Protein AF-A0A5J4IWM1-F1 (afdb_monomer_lite)

Structure (mmCIF, N/CA/C/O backbone):
data_AF-A0A5J4IWM1-F1
#
_entry.id   AF-A0A5J4IWM1-F1
#
loop_
_atom_site.group_PDB
_atom_site.id
_atom_site.type_symbol
_atom_site.label_atom_id
_atom_site.label_alt_id
_atom_site.label_comp_id
_atom_site.label_asym_id
_atom_site.label_entity_id
_atom_site.label_seq_id
_atom_site.pdbx_PDB_ins_code
_atom_site.Cartn_x
_atom_site.Cartn_y
_atom_site.Cartn_z
_atom_site.occupancy
_atom_site.B_iso_or_equiv
_atom_site.auth_seq_id
_atom_site.auth_comp_id
_atom_site.auth_asym_id
_atom_site.auth_atom_id
_atom_site.pdbx_PDB_model_num
ATOM 1 N N . MET A 1 1 ? -10.383 -1.943 -21.115 1.00 68.75 1 MET A N 1
ATOM 2 C CA . MET A 1 1 ? -9.726 -2.868 -20.160 1.00 68.75 1 MET A CA 1
ATOM 3 C C . MET A 1 1 ? -10.519 -4.168 -20.156 1.00 68.75 1 MET A C 1
ATOM 5 O O . MET A 1 1 ? -11.726 -4.080 -20.321 1.00 68.75 1 MET A O 1
ATOM 9 N N . LYS A 1 2 ? -9.880 -5.342 -20.067 1.00 70.12 2 LYS A N 1
ATOM 10 C CA . LYS A 1 2 ? -10.579 -6.640 -19.993 1.00 70.12 2 LYS A CA 1
ATOM 11 C C . LYS A 1 2 ? -10.255 -7.304 -18.656 1.00 70.12 2 LYS A C 1
ATOM 13 O O . LYS A 1 2 ? -9.075 -7.387 -18.318 1.00 70.12 2 LYS A O 1
ATOM 18 N N . ILE A 1 3 ? -11.290 -7.765 -17.962 1.00 77.75 3 ILE A N 1
ATOM 19 C CA . ILE A 1 3 ? -11.233 -8.486 -16.685 1.00 77.75 3 ILE A CA 1
ATOM 20 C C . ILE A 1 3 ? -11.789 -9.886 -16.948 1.00 77.75 3 ILE A C 1
ATOM 22 O O . ILE A 1 3 ? -12.784 -10.006 -17.666 1.00 77.75 3 ILE A O 1
ATOM 26 N N . ALA A 1 4 ? -11.155 -10.928 -16.416 1.00 76.88 4 ALA A N 1
ATOM 27 C CA . ALA A 1 4 ? -11.706 -12.279 -16.461 1.00 76.88 4 ALA A CA 1
ATOM 28 C C . ALA A 1 4 ? -11.509 -13.010 -15.134 1.00 76.88 4 ALA A C 1
ATOM 30 O O . ALA A 1 4 ? -10.451 -12.899 -14.516 1.00 76.88 4 ALA A O 1
ATOM 31 N N . ALA A 1 5 ? -12.509 -13.804 -14.760 1.00 76.31 5 ALA A N 1
ATOM 32 C CA . ALA A 1 5 ? -12.347 -14.873 -13.786 1.00 76.31 5 ALA A CA 1
ATOM 33 C C . ALA A 1 5 ? -11.792 -16.112 -14.504 1.00 76.31 5 ALA A C 1
ATOM 35 O O . ALA A 1 5 ? -12.210 -16.407 -15.627 1.00 76.31 5 ALA A O 1
ATOM 36 N N . LEU A 1 6 ? -10.842 -16.811 -13.888 1.00 73.44 6 LEU A N 1
ATOM 37 C CA . LEU A 1 6 ? -10.257 -18.037 -14.427 1.00 73.44 6 LEU A CA 1
ATOM 38 C C . LEU A 1 6 ? -10.532 -19.200 -13.472 1.00 73.44 6 LEU A C 1
ATOM 40 O O . LEU A 1 6 ? -10.327 -19.071 -12.271 1.00 73.44 6 LEU A O 1
ATOM 44 N N . GLU A 1 7 ? -10.940 -20.348 -14.017 1.00 65.50 7 GLU A N 1
ATOM 45 C CA . GLU A 1 7 ? -11.092 -21.615 -13.281 1.00 65.50 7 GLU A CA 1
ATOM 46 C C . GLU A 1 7 ? -9.721 -22.268 -13.028 1.00 65.50 7 GLU A C 1
ATOM 48 O O . GLU A 1 7 ? -9.442 -23.392 -13.439 1.00 65.50 7 GLU A O 1
ATOM 53 N N . GLN A 1 8 ? -8.812 -21.520 -12.413 1.00 67.25 8 GLN A N 1
ATOM 54 C CA . GLN A 1 8 ? -7.509 -22.003 -11.988 1.00 67.25 8 GLN A CA 1
ATOM 55 C C . GLN A 1 8 ? -7.220 -21.403 -10.623 1.00 67.25 8 GLN A C 1
ATOM 57 O O . GLN A 1 8 ? -7.119 -20.185 -10.519 1.00 67.25 8 GLN A O 1
ATOM 62 N N . ASP A 1 9 ? -7.049 -22.262 -9.623 1.00 65.50 9 ASP A N 1
ATOM 63 C CA . ASP A 1 9 ? -6.687 -21.834 -8.278 1.00 65.50 9 ASP A CA 1
ATOM 64 C C . ASP A 1 9 ? -5.284 -21.220 -8.248 1.00 65.50 9 ASP A C 1
ATOM 66 O O . ASP A 1 9 ? -4.341 -21.770 -8.834 1.00 65.50 9 ASP A O 1
ATOM 70 N N . GLY A 1 10 ? -5.147 -20.064 -7.604 1.00 67.56 10 GLY A N 1
ATOM 71 C CA . GLY A 1 10 ? -3.884 -19.346 -7.480 1.00 67.56 10 GLY A CA 1
ATOM 72 C C . GLY A 1 10 ? -4.048 -17.832 -7.320 1.00 67.56 10 GLY A C 1
ATOM 73 O O . GLY A 1 10 ? -5.168 -17.327 -7.327 1.00 67.56 10 GLY A O 1
ATOM 74 N N . PRO A 1 11 ? -2.929 -17.090 -7.227 1.00 69.94 11 PRO A N 1
ATOM 75 C CA . PRO A 1 11 ? -2.964 -15.649 -7.013 1.00 69.94 11 PRO A CA 1
ATOM 76 C C . PRO A 1 11 ? -3.573 -14.920 -8.215 1.00 69.94 11 PRO A C 1
ATOM 78 O O . PRO A 1 11 ? -3.238 -15.200 -9.385 1.00 69.94 11 PRO A O 1
ATOM 81 N N . SER A 1 12 ? -4.462 -13.974 -7.912 1.00 75.56 12 SER A N 1
ATOM 82 C CA . SER A 1 12 ? -4.956 -12.995 -8.880 1.00 75.56 12 SER A CA 1
ATOM 83 C C . SER A 1 12 ? -3.802 -12.122 -9.391 1.00 75.56 12 SER A C 1
ATOM 85 O O . SER A 1 12 ? -2.692 -12.154 -8.858 1.00 75.56 12 SER A O 1
ATOM 87 N N . SER A 1 13 ? -3.982 -11.491 -10.553 1.00 73.38 13 SER A N 1
ATOM 88 C CA . SER A 1 13 ? -2.898 -10.683 -11.128 1.00 73.38 13 SER A CA 1
ATOM 89 C C . SER A 1 13 ? -3.359 -9.627 -12.124 1.00 73.38 13 SER A C 1
ATOM 91 O O . SER A 1 13 ? -4.213 -9.887 -12.986 1.00 73.38 13 SER A O 1
ATOM 93 N N . HIS A 1 14 ? -2.655 -8.497 -12.103 1.00 72.50 14 HIS A N 1
ATOM 94 C CA . HIS A 1 14 ? -2.663 -7.467 -13.128 1.00 72.50 14 HIS A CA 1
ATOM 95 C C . HIS A 1 14 ? -1.337 -7.495 -13.900 1.00 72.50 14 HIS A C 1
ATOM 97 O O . HIS A 1 14 ? -0.281 -7.127 -13.393 1.00 72.50 14 HIS A O 1
ATOM 103 N N . ILE A 1 15 ? -1.381 -7.936 -15.161 1.00 63.19 15 ILE A N 1
ATOM 104 C CA . ILE A 1 15 ? -0.184 -8.094 -16.006 1.00 63.19 15 ILE A CA 1
ATOM 105 C C . ILE A 1 15 ? -0.346 -7.220 -17.253 1.00 63.19 15 ILE A C 1
ATOM 107 O O . ILE A 1 15 ? -0.981 -7.647 -18.223 1.00 63.19 15 ILE A O 1
ATOM 111 N N . PRO A 1 16 ? 0.213 -5.997 -17.276 1.00 52.84 16 PRO A N 1
ATOM 112 C CA . PRO A 1 16 ? 0.010 -5.108 -18.410 1.00 52.84 16 PRO A CA 1
ATOM 113 C C . PRO A 1 16 ? 0.839 -5.460 -19.645 1.00 52.84 16 PRO A C 1
ATOM 115 O O . PRO A 1 16 ? 0.375 -5.173 -20.748 1.00 52.84 16 PRO A O 1
ATOM 118 N N . GLU A 1 17 ? 2.040 -6.036 -19.489 1.00 47.88 17 GLU A N 1
ATOM 119 C CA . GLU A 1 17 ? 3.039 -6.022 -20.576 1.00 47.88 17 GLU A CA 1
ATOM 120 C C . GLU A 1 17 ? 3.797 -7.319 -20.848 1.00 47.88 17 GLU A C 1
ATOM 122 O O . GLU A 1 17 ? 4.131 -7.562 -22.007 1.00 47.88 17 GLU A O 1
ATOM 127 N N . PHE A 1 18 ? 3.980 -8.216 -19.873 1.00 44.31 18 PHE A N 1
ATOM 128 C CA . PHE A 1 18 ? 4.715 -9.470 -20.118 1.00 44.31 18 PHE A CA 1
ATOM 129 C C . PHE A 1 18 ? 4.030 -10.405 -21.141 1.00 44.31 18 PHE A C 1
ATOM 131 O O . PHE A 1 18 ? 4.600 -11.389 -21.598 1.00 44.31 18 PHE A O 1
ATOM 138 N N . ASN A 1 19 ? 2.808 -10.060 -21.557 1.00 44.28 19 ASN A N 1
ATOM 139 C CA . ASN A 1 19 ? 2.008 -10.789 -22.532 1.00 44.28 19 ASN A CA 1
ATOM 140 C C . ASN A 1 19 ? 1.951 -10.170 -23.937 1.00 44.28 19 ASN A C 1
ATOM 142 O O . ASN A 1 19 ? 1.358 -10.787 -24.822 1.00 44.28 19 ASN A O 1
ATOM 146 N N . PHE A 1 20 ? 2.508 -8.976 -24.182 1.00 41.31 20 PHE A N 1
ATOM 147 C CA . PHE A 1 20 ? 2.235 -8.261 -25.440 1.00 41.31 20 PHE A CA 1
ATOM 148 C C . PHE A 1 20 ? 2.788 -8.977 -26.687 1.00 41.31 20 PHE A C 1
ATOM 150 O O . PHE A 1 20 ? 2.152 -8.945 -27.737 1.00 41.31 20 PHE A O 1
ATOM 157 N N . LEU A 1 21 ? 3.924 -9.672 -26.570 1.00 36.75 21 LEU A N 1
ATOM 158 C CA . LEU A 1 21 ? 4.564 -10.367 -27.696 1.00 36.75 21 LEU A CA 1
ATOM 159 C C . LEU A 1 21 ? 4.107 -11.824 -27.890 1.00 36.75 21 LEU A C 1
ATOM 161 O O . LEU A 1 21 ? 4.192 -12.328 -29.006 1.00 36.75 21 LEU A O 1
ATOM 165 N N . LEU A 1 22 ? 3.608 -12.499 -26.846 1.00 39.38 22 LEU A N 1
ATOM 166 C CA . LEU A 1 22 ? 3.256 -13.928 -26.901 1.00 39.38 22 LEU A CA 1
ATOM 167 C C . LEU A 1 22 ? 1.745 -14.207 -26.794 1.00 39.38 22 LEU A C 1
ATOM 169 O O . LEU A 1 22 ? 1.284 -15.202 -27.349 1.00 39.38 22 LEU A O 1
ATOM 173 N N . PHE A 1 23 ? 0.949 -13.347 -26.139 1.00 46.47 23 PHE A N 1
ATOM 174 C CA . PHE A 1 23 ? -0.481 -13.601 -25.905 1.00 46.47 23 PHE A CA 1
ATOM 175 C C . PHE A 1 23 ? -1.343 -12.311 -25.890 1.00 46.47 23 PHE A C 1
ATOM 177 O O . PHE A 1 23 ? -1.870 -11.913 -24.844 1.00 46.47 23 PHE A O 1
ATOM 184 N N . PRO A 1 24 ? -1.584 -11.675 -27.055 1.00 45.34 24 PRO A N 1
ATOM 185 C CA . PRO A 1 24 ? -2.256 -10.369 -27.170 1.00 45.34 24 PRO A CA 1
ATOM 186 C C . PRO A 1 24 ? -3.754 -10.360 -26.798 1.00 45.34 24 PRO A C 1
ATOM 188 O O . PRO A 1 24 ? -4.377 -9.300 -26.752 1.00 45.34 24 PRO A O 1
ATOM 191 N N . PHE A 1 25 ? -4.354 -11.524 -26.526 1.00 53.66 25 PHE A N 1
ATOM 192 C CA . PHE A 1 25 ? -5.783 -11.662 -26.220 1.00 53.66 25 PHE A CA 1
ATOM 193 C C . PHE A 1 25 ? -6.092 -11.895 -24.739 1.00 53.66 25 PHE A C 1
ATOM 195 O O . PHE A 1 25 ? -7.265 -12.042 -24.388 1.00 53.66 25 PHE A O 1
ATOM 202 N N . GLN A 1 26 ? -5.082 -11.928 -23.866 1.00 55.81 26 GLN A N 1
ATOM 203 C CA . GLN A 1 26 ? -5.329 -12.190 -22.452 1.00 55.81 26 GLN A CA 1
ATOM 204 C C . GLN A 1 26 ? -5.942 -10.984 -21.725 1.00 55.81 26 GLN A C 1
ATOM 206 O O . GLN A 1 26 ? -5.644 -9.829 -22.047 1.00 55.81 26 GLN A O 1
ATOM 211 N N . PRO A 1 27 ? -6.822 -11.241 -20.743 1.00 59.12 27 PRO A N 1
ATOM 212 C CA . PRO A 1 27 ? -7.356 -10.203 -19.872 1.00 59.12 27 PRO A CA 1
ATOM 213 C C . PRO A 1 27 ? -6.220 -9.553 -19.068 1.00 59.12 27 PRO A C 1
ATOM 215 O O . PRO A 1 27 ? -5.253 -10.221 -18.695 1.00 59.12 27 PRO A O 1
ATOM 218 N N . LYS A 1 28 ? -6.345 -8.241 -18.831 1.00 72.62 28 LYS A N 1
ATOM 219 C CA . LYS A 1 28 ? -5.349 -7.444 -18.096 1.00 72.62 28 LYS A CA 1
ATOM 220 C C . LYS A 1 28 ? -5.408 -7.710 -16.596 1.00 72.62 28 LYS A C 1
ATOM 222 O O . LYS A 1 28 ? -4.367 -7.685 -15.961 1.00 72.62 28 LYS A O 1
ATOM 227 N N . ILE A 1 29 ? -6.611 -7.978 -16.085 1.00 78.44 29 ILE A N 1
ATOM 228 C CA . ILE A 1 29 ? -6.870 -8.436 -14.719 1.00 78.44 29 ILE A CA 1
ATOM 229 C C . ILE A 1 29 ? -7.390 -9.868 -14.797 1.00 78.44 29 ILE A C 1
ATOM 231 O O . ILE A 1 29 ? -8.340 -10.148 -15.539 1.00 78.44 29 ILE A O 1
ATOM 235 N N . LYS A 1 30 ? -6.767 -10.760 -14.034 1.00 80.62 30 LYS A N 1
ATOM 236 C CA . LYS A 1 30 ? -7.153 -12.163 -13.887 1.00 80.62 30 LYS A CA 1
ATOM 237 C C . LYS A 1 30 ? -7.489 -12.421 -12.428 1.00 80.62 30 LYS A C 1
ATOM 239 O O . LYS A 1 30 ? -6.588 -12.363 -11.600 1.00 80.62 30 LYS A O 1
ATOM 244 N N . ILE A 1 31 ? -8.743 -12.749 -12.148 1.00 79.69 31 ILE A N 1
ATOM 245 C CA . ILE A 1 31 ? -9.186 -13.172 -10.818 1.00 79.69 31 ILE A CA 1
ATOM 246 C C . ILE A 1 31 ? -9.154 -14.701 -10.771 1.00 79.69 31 ILE A C 1
ATOM 248 O O . ILE A 1 31 ? -9.770 -15.347 -11.624 1.00 79.69 31 ILE A O 1
ATOM 252 N N . LYS A 1 32 ? -8.397 -15.267 -9.829 1.00 73.88 32 LYS A N 1
ATOM 253 C CA . LYS A 1 32 ? -8.124 -16.717 -9.725 1.00 73.88 32 LYS A CA 1
ATOM 254 C C . LYS A 1 32 ? -8.519 -17.340 -8.378 1.00 73.88 32 LYS A C 1
ATOM 256 O O . LYS A 1 32 ? -8.550 -18.559 -8.245 1.00 73.88 32 LYS A O 1
ATOM 261 N N . GLU A 1 33 ? -8.904 -16.507 -7.416 1.00 69.62 33 GLU A N 1
ATOM 262 C CA . GLU A 1 33 ? -9.275 -16.885 -6.045 1.00 69.62 33 GLU A CA 1
ATOM 263 C C . GLU A 1 33 ? -10.701 -17.456 -5.967 1.00 69.62 33 GLU A C 1
ATOM 265 O O . GLU A 1 33 ? -11.645 -16.850 -5.457 1.00 69.62 33 GLU A O 1
ATOM 270 N N . TRP A 1 34 ? -10.898 -18.634 -6.561 1.00 62.69 34 TRP A N 1
ATOM 271 C CA . TRP A 1 34 ? -12.205 -19.295 -6.633 1.00 62.69 34 TRP A CA 1
ATOM 272 C C . TRP A 1 34 ? -12.598 -20.030 -5.340 1.00 62.69 34 TRP A C 1
ATOM 274 O O . TRP A 1 34 ? -13.777 -20.363 -5.189 1.00 62.69 34 TRP A O 1
ATOM 284 N N . SER A 1 35 ? -11.654 -20.292 -4.431 1.00 62.97 35 SER A N 1
ATOM 285 C CA . SER A 1 35 ? -11.879 -20.916 -3.118 1.00 62.97 35 SER A CA 1
ATOM 286 C C . SER A 1 35 ? -12.239 -19.916 -2.023 1.00 62.97 35 SER A C 1
ATOM 288 O O . SER A 1 35 ? -12.847 -20.301 -1.025 1.00 62.97 35 SER A O 1
ATOM 290 N N . ASP A 1 36 ? -11.899 -18.645 -2.219 1.00 72.69 36 ASP A N 1
ATOM 291 C CA . ASP A 1 36 ? -11.927 -17.648 -1.150 1.00 72.69 36 ASP A CA 1
ATOM 292 C C . ASP A 1 36 ? -13.351 -17.167 -0.890 1.00 72.69 36 ASP A C 1
ATOM 294 O O . ASP A 1 36 ? -14.247 -17.326 -1.732 1.00 72.69 36 ASP A O 1
ATOM 298 N N . ASN A 1 37 ? -13.603 -16.594 0.285 1.00 83.31 37 ASN A N 1
ATOM 299 C CA . ASN A 1 37 ? -14.933 -16.077 0.589 1.00 83.31 37 ASN A CA 1
ATOM 300 C C . ASN A 1 37 ? -15.255 -14.836 -0.276 1.00 83.31 37 ASN A C 1
ATOM 302 O O . ASN A 1 37 ? -14.385 -14.209 -0.881 1.00 83.31 37 ASN A O 1
ATOM 306 N N . THR A 1 38 ? -16.539 -14.487 -0.379 1.00 84.62 38 THR A N 1
ATOM 307 C CA . THR A 1 38 ? -16.996 -13.399 -1.262 1.00 84.62 38 THR A CA 1
ATOM 308 C C . THR A 1 38 ? -16.383 -12.040 -0.912 1.00 84.62 38 THR A C 1
ATOM 310 O O . THR A 1 38 ? -16.191 -11.216 -1.806 1.00 84.62 38 THR A O 1
ATOM 313 N N . GLU A 1 39 ? -16.094 -11.791 0.365 1.00 86.12 39 GLU A N 1
ATOM 314 C CA . GLU A 1 39 ? -15.526 -10.523 0.825 1.00 86.12 39 GLU A CA 1
ATOM 315 C C . GLU A 1 39 ? -14.072 -10.385 0.385 1.00 86.12 39 GLU A C 1
ATOM 317 O O . GLU A 1 39 ? -13.695 -9.356 -0.171 1.00 86.12 39 GLU A O 1
ATOM 322 N N . GLU A 1 40 ? -13.295 -11.456 0.528 1.00 85.62 40 GLU A N 1
ATOM 323 C CA . GLU A 1 40 ? -11.913 -11.524 0.063 1.00 85.62 40 GLU A CA 1
ATOM 324 C C . GLU A 1 40 ? -11.835 -11.384 -1.456 1.00 85.62 40 GLU A C 1
ATOM 326 O O . GLU A 1 40 ? -11.052 -10.584 -1.949 1.00 85.62 40 GLU A O 1
ATOM 331 N N . ARG A 1 41 ? -12.727 -12.032 -2.220 1.00 86.69 41 ARG A N 1
ATOM 332 C CA . ARG A 1 41 ? -12.785 -11.832 -3.682 1.00 86.69 41 ARG A CA 1
ATOM 333 C C . ARG A 1 41 ? -13.110 -10.395 -4.069 1.00 86.69 41 ARG A C 1
ATOM 335 O O . ARG A 1 41 ? -12.634 -9.910 -5.098 1.00 86.69 41 ARG A O 1
ATOM 342 N N . TYR A 1 42 ? -13.968 -9.731 -3.296 1.00 90.19 42 TYR A N 1
ATOM 343 C CA . TYR A 1 42 ? -14.289 -8.324 -3.508 1.00 90.19 42 TYR A CA 1
ATOM 344 C C . TYR A 1 42 ? -13.055 -7.448 -3.259 1.00 90.19 42 TYR A C 1
ATOM 346 O O . TYR A 1 42 ? -12.730 -6.634 -4.124 1.00 90.19 42 TYR A O 1
ATOM 354 N N . GLY A 1 43 ? -12.339 -7.670 -2.154 1.00 91.50 43 GLY A N 1
ATOM 355 C CA . GLY A 1 43 ? -11.082 -6.985 -1.848 1.00 91.50 43 GLY A CA 1
ATOM 356 C C . GLY A 1 43 ? -9.999 -7.240 -2.895 1.00 91.50 43 GLY A C 1
ATOM 357 O O . GLY A 1 43 ? -9.513 -6.291 -3.503 1.00 91.50 43 GLY A O 1
ATOM 358 N N . THR A 1 44 ? -9.735 -8.496 -3.250 1.00 89.38 44 THR A N 1
ATOM 359 C CA . THR A 1 44 ? -8.782 -8.855 -4.310 1.00 89.38 44 THR A CA 1
ATOM 360 C C . THR A 1 44 ? -9.151 -8.209 -5.646 1.00 89.38 44 THR A C 1
ATOM 362 O O . THR A 1 44 ? -8.295 -7.710 -6.373 1.00 89.38 44 THR A O 1
ATOM 365 N N . THR A 1 45 ? -10.441 -8.139 -5.992 1.00 89.25 45 THR A N 1
ATOM 366 C CA . THR A 1 45 ? -10.866 -7.425 -7.209 1.00 89.25 45 THR A CA 1
ATOM 367 C C . THR A 1 45 ? -10.515 -5.937 -7.138 1.00 89.25 45 THR A C 1
ATOM 369 O O . THR A 1 45 ? -10.110 -5.359 -8.148 1.00 89.25 45 THR A O 1
ATOM 372 N N . ILE A 1 46 ? -10.652 -5.310 -5.968 1.00 94.00 46 ILE A N 1
ATOM 373 C CA . ILE A 1 46 ? -10.245 -3.919 -5.747 1.00 94.00 46 ILE A CA 1
ATOM 374 C C . ILE A 1 46 ? -8.729 -3.764 -5.856 1.00 94.00 46 ILE A C 1
ATOM 376 O O . ILE A 1 46 ? -8.298 -2.837 -6.536 1.00 94.00 46 ILE A O 1
ATOM 380 N N . HIS A 1 47 ? -7.937 -4.662 -5.266 1.00 93.88 47 HIS A N 1
ATOM 381 C CA . HIS A 1 47 ? -6.469 -4.660 -5.360 1.00 93.88 47 HIS A CA 1
ATOM 382 C C . HIS A 1 47 ? -6.003 -4.605 -6.815 1.00 93.88 47 HIS A C 1
ATOM 384 O O . HIS A 1 47 ? -5.253 -3.720 -7.235 1.00 93.88 47 HIS A O 1
ATOM 390 N N . GLU A 1 48 ? -6.556 -5.486 -7.648 1.00 89.12 48 GLU A N 1
ATOM 391 C CA . GLU A 1 48 ? -6.219 -5.532 -9.070 1.00 89.12 48 GLU A CA 1
ATOM 392 C C . GLU A 1 48 ? -6.709 -4.297 -9.843 1.00 89.12 48 GLU A C 1
ATOM 394 O O . GLU A 1 48 ? -6.067 -3.834 -10.796 1.00 89.12 48 GLU A O 1
ATOM 399 N N . LEU A 1 49 ? -7.850 -3.727 -9.445 1.00 91.56 49 LEU A N 1
ATOM 400 C CA . LEU A 1 49 ? -8.325 -2.457 -9.991 1.00 91.56 49 LEU A CA 1
ATOM 401 C C . LEU A 1 49 ? -7.428 -1.290 -9.564 1.00 91.56 49 LEU A C 1
ATOM 403 O O . LEU A 1 49 ? -7.190 -0.408 -10.389 1.00 91.56 49 LEU A O 1
ATOM 407 N N . ALA A 1 50 ? -6.881 -1.299 -8.348 1.00 94.19 50 ALA A N 1
ATOM 408 C CA . ALA A 1 50 ? -5.954 -0.291 -7.841 1.00 94.19 50 ALA A CA 1
ATOM 409 C C . ALA A 1 50 ? -4.641 -0.299 -8.632 1.00 94.19 50 ALA A C 1
ATOM 411 O O . ALA A 1 50 ? -4.166 0.750 -9.072 1.00 94.19 50 ALA A O 1
ATOM 412 N N . HIS A 1 51 ? -4.107 -1.483 -8.934 1.00 92.56 51 HIS A N 1
ATOM 413 C CA . HIS A 1 51 ? -3.008 -1.644 -9.884 1.00 92.56 51 HIS A CA 1
ATOM 414 C C . HIS A 1 51 ? -3.334 -1.057 -11.262 1.00 92.56 51 HIS A C 1
ATOM 416 O O . HIS A 1 51 ? -2.527 -0.330 -11.852 1.00 92.56 51 HIS A O 1
ATOM 422 N N . SER A 1 52 ? -4.526 -1.333 -11.790 1.00 89.31 52 SER A N 1
ATOM 423 C CA . SER A 1 52 ? -4.921 -0.784 -13.085 1.00 89.31 52 SER A CA 1
ATOM 424 C C . SER A 1 52 ? -5.163 0.731 -13.056 1.00 89.31 52 SER A C 1
ATOM 426 O O . SER A 1 52 ? -4.952 1.392 -14.082 1.00 89.31 52 SER A O 1
ATOM 428 N N . ALA A 1 53 ? -5.620 1.284 -11.934 1.00 91.75 53 ALA A N 1
ATOM 429 C CA . ALA A 1 53 ? -5.778 2.719 -11.727 1.00 91.75 53 ALA A CA 1
ATOM 430 C C . ALA A 1 53 ? -4.407 3.404 -11.669 1.00 91.75 53 ALA A C 1
ATOM 432 O O . ALA A 1 53 ? -4.170 4.329 -12.441 1.00 91.75 53 ALA A O 1
ATOM 433 N N . HIS A 1 54 ? -3.458 2.858 -10.901 1.00 92.75 54 HIS A N 1
ATOM 434 C CA . HIS A 1 54 ? -2.068 3.326 -10.850 1.00 92.75 54 HIS A CA 1
ATOM 435 C C . HIS A 1 54 ? -1.433 3.344 -12.251 1.00 92.75 54 HIS A C 1
ATOM 437 O O . HIS A 1 54 ? -0.869 4.351 -12.676 1.00 92.75 54 HIS A O 1
ATOM 443 N N . ARG A 1 55 ? -1.623 2.288 -13.054 1.00 90.50 55 ARG A N 1
ATOM 444 C CA . ARG A 1 55 ? -1.180 2.291 -14.459 1.00 90.50 55 ARG A CA 1
ATOM 445 C C . ARG A 1 55 ? -1.795 3.427 -15.282 1.00 90.50 55 ARG A C 1
ATOM 447 O O . ARG A 1 55 ? -1.193 3.868 -16.256 1.00 90.50 55 ARG A O 1
ATOM 454 N N . SER A 1 56 ? -3.019 3.836 -14.972 1.00 90.94 56 SER A N 1
ATOM 455 C CA . SER A 1 56 ? -3.714 4.889 -15.715 1.00 90.94 56 SER A CA 1
ATOM 456 C C . SER A 1 56 ? -3.188 6.289 -15.382 1.00 90.94 56 SER A C 1
ATOM 458 O O . SER A 1 56 ? -3.338 7.167 -16.228 1.00 90.94 56 SER A O 1
ATOM 460 N N . LEU A 1 57 ? -2.537 6.472 -14.223 1.00 90.69 57 LEU A N 1
ATOM 461 C CA . LEU A 1 57 ? -1.831 7.706 -13.856 1.00 90.69 57 LEU A CA 1
ATOM 462 C C . LEU A 1 57 ? -0.569 7.890 -14.712 1.00 90.69 57 LEU A C 1
ATOM 464 O O . LEU A 1 57 ? -0.445 8.878 -15.430 1.00 90.69 57 LEU A O 1
ATOM 468 N N . ASP A 1 58 ? 0.325 6.895 -14.718 1.00 90.62 58 ASP A N 1
ATOM 469 C CA . ASP A 1 58 ? 1.520 6.885 -15.573 1.00 90.62 58 ASP A CA 1
ATOM 470 C C . ASP A 1 58 ? 1.822 5.465 -16.095 1.00 90.62 58 ASP A C 1
ATOM 472 O O . ASP A 1 58 ? 2.444 4.649 -15.403 1.00 90.62 58 ASP A O 1
ATOM 476 N N . PRO A 1 59 ? 1.422 5.143 -17.342 1.00 89.06 59 PRO A N 1
ATOM 477 C CA . PRO A 1 59 ? 1.627 3.815 -17.914 1.00 89.06 59 PRO A CA 1
ATOM 478 C C . PRO A 1 59 ? 3.098 3.416 -18.053 1.00 89.06 59 PRO A C 1
ATOM 480 O O . PRO A 1 59 ? 3.423 2.239 -17.892 1.00 89.06 59 PRO A O 1
ATOM 483 N N . THR A 1 60 ? 3.976 4.374 -18.363 1.00 88.81 60 THR A N 1
ATOM 484 C CA . THR A 1 60 ? 5.406 4.122 -18.601 1.00 88.81 60 THR A CA 1
ATOM 485 C C . THR A 1 60 ? 6.104 3.813 -17.287 1.00 88.81 60 THR A C 1
ATOM 487 O O . THR A 1 60 ? 6.884 2.864 -17.185 1.00 88.81 60 THR A O 1
ATOM 490 N N . ARG A 1 61 ? 5.792 4.591 -16.250 1.00 90.69 61 ARG A N 1
ATOM 491 C CA . ARG A 1 61 ? 6.336 4.376 -14.913 1.00 90.69 61 ARG A CA 1
ATOM 492 C C . ARG A 1 61 ? 5.850 3.067 -14.314 1.00 90.69 61 ARG A C 1
ATOM 494 O O . ARG A 1 61 ? 6.655 2.283 -13.816 1.00 90.69 61 ARG A O 1
ATOM 501 N N . TYR A 1 62 ? 4.553 2.801 -14.430 1.00 91.00 62 TYR A N 1
ATOM 502 C CA . TYR A 1 62 ? 3.959 1.560 -13.953 1.00 91.00 62 TYR A CA 1
ATOM 503 C C . TYR A 1 62 ? 4.581 0.331 -14.632 1.00 91.00 62 TYR A C 1
ATOM 505 O O . TYR A 1 62 ? 4.927 -0.640 -13.965 1.00 91.00 62 TYR A O 1
ATOM 513 N N . SER A 1 63 ? 4.784 0.385 -15.952 1.00 87.50 63 SER A N 1
ATOM 514 C CA . SER A 1 63 ? 5.516 -0.639 -16.708 1.00 87.50 63 SER A CA 1
ATOM 515 C C . SER A 1 63 ? 6.910 -0.906 -16.130 1.00 87.50 63 SER A C 1
ATOM 517 O O . SER A 1 63 ? 7.265 -2.055 -15.856 1.00 87.50 63 SER A O 1
ATOM 519 N N . SER A 1 64 ? 7.679 0.158 -15.877 1.00 89.19 64 SER A N 1
ATOM 520 C CA . SER A 1 64 ? 9.011 0.065 -15.273 1.00 89.19 64 SER A CA 1
ATOM 521 C C . SER A 1 64 ? 8.971 -0.573 -13.882 1.00 89.19 64 SER A C 1
ATOM 523 O O . SER A 1 64 ? 9.803 -1.429 -13.577 1.00 89.19 64 SER A O 1
ATOM 525 N N . LEU A 1 65 ? 7.995 -0.201 -13.047 1.00 90.62 65 LEU A N 1
ATOM 526 C CA . LEU A 1 65 ? 7.785 -0.796 -11.725 1.00 90.62 65 LEU A CA 1
ATOM 527 C C . LEU A 1 65 ? 7.490 -2.294 -11.816 1.00 90.62 65 LEU A C 1
ATOM 529 O O . LEU A 1 65 ? 8.161 -3.077 -11.152 1.00 90.62 65 LEU A O 1
ATOM 533 N N . VAL A 1 66 ? 6.550 -2.709 -12.671 1.00 87.00 66 VAL A N 1
ATOM 534 C CA . VAL A 1 66 ? 6.225 -4.134 -12.866 1.00 87.00 66 VAL A CA 1
ATOM 535 C C . VAL A 1 66 ? 7.436 -4.897 -13.390 1.00 87.00 66 VAL A C 1
ATOM 537 O O . VAL A 1 66 ? 7.734 -5.992 -12.915 1.00 87.00 66 VAL A O 1
ATOM 540 N N . SER A 1 67 ? 8.162 -4.315 -14.345 1.00 84.50 67 SER A N 1
ATOM 541 C CA . SER A 1 67 ? 9.356 -4.938 -14.902 1.00 84.50 67 SER A CA 1
ATOM 542 C C . SER A 1 67 ? 10.410 -5.180 -13.818 1.00 84.50 67 SER A C 1
ATOM 544 O O . SER A 1 67 ? 10.906 -6.295 -13.661 1.00 84.50 67 SER A O 1
ATOM 546 N N . ARG A 1 68 ? 10.704 -4.167 -12.998 1.00 86.50 68 ARG A N 1
ATOM 547 C CA . ARG A 1 68 ? 11.682 -4.281 -11.909 1.00 86.50 68 ARG A CA 1
ATOM 548 C C . ARG A 1 68 ? 11.198 -5.165 -10.764 1.00 86.50 68 ARG A C 1
ATOM 550 O O . ARG A 1 68 ? 12.004 -5.917 -10.244 1.00 86.50 68 ARG A O 1
ATOM 557 N N . GLY A 1 69 ? 9.926 -5.115 -10.385 1.00 85.06 69 GLY A N 1
ATOM 558 C CA . GLY A 1 69 ? 9.407 -5.894 -9.258 1.00 85.06 69 GLY A CA 1
ATOM 559 C C . GLY A 1 69 ? 9.203 -7.380 -9.563 1.00 85.06 69 GLY A C 1
ATOM 560 O O . GLY A 1 69 ? 9.382 -8.207 -8.675 1.00 85.06 69 GLY A O 1
ATOM 561 N N . TYR A 1 70 ? 8.846 -7.728 -10.805 1.00 81.00 70 TYR A N 1
ATOM 562 C CA . TYR A 1 70 ? 8.349 -9.072 -11.138 1.00 81.00 70 TYR A CA 1
ATOM 563 C C . TYR A 1 70 ? 9.027 -9.750 -12.328 1.00 81.00 70 TYR A C 1
ATOM 565 O O . TYR A 1 70 ? 9.034 -10.975 -12.409 1.00 81.00 70 TYR A O 1
ATOM 573 N N . VAL A 1 71 ? 9.574 -8.989 -13.277 1.00 80.31 71 VAL A N 1
ATOM 574 C CA . VAL A 1 71 ? 10.097 -9.549 -14.533 1.00 80.31 71 VAL A CA 1
ATOM 575 C C . VAL A 1 71 ? 11.602 -9.746 -14.474 1.00 80.31 71 VAL A C 1
ATOM 577 O O . VAL A 1 71 ? 12.089 -10.851 -14.699 1.00 80.31 71 VAL A O 1
ATOM 580 N N . LEU A 1 72 ? 12.338 -8.672 -14.187 1.00 79.50 72 LEU A N 1
ATOM 581 C CA . LEU A 1 72 ? 13.795 -8.674 -14.157 1.00 79.50 72 LEU A CA 1
ATOM 582 C C . LEU A 1 72 ? 14.361 -9.697 -13.162 1.00 79.50 72 LEU A C 1
ATOM 584 O O . LEU A 1 72 ? 15.232 -10.451 -13.593 1.00 79.50 72 LEU A O 1
ATOM 588 N N . PRO A 1 73 ? 13.831 -9.841 -11.927 1.00 77.19 73 PRO A N 1
ATOM 589 C CA . PRO A 1 73 ? 14.278 -10.894 -11.013 1.00 77.19 73 PRO A CA 1
ATOM 590 C C . PRO A 1 73 ? 14.185 -12.300 -11.625 1.00 77.19 73 PRO A C 1
ATOM 592 O O . PRO A 1 73 ? 15.035 -13.152 -11.409 1.00 77.19 73 PRO A O 1
ATOM 595 N N . CYS A 1 74 ? 13.165 -12.561 -12.444 1.00 72.94 74 CYS A N 1
ATOM 596 C CA . CYS A 1 74 ? 12.946 -13.880 -13.036 1.00 72.94 74 CYS A CA 1
ATOM 597 C C . CYS A 1 74 ? 13.865 -14.210 -14.219 1.00 72.94 74 CYS A C 1
ATOM 599 O O . CYS A 1 74 ? 13.950 -15.375 -14.608 1.00 72.94 74 CYS A O 1
ATOM 601 N N . VAL A 1 75 ? 14.512 -13.212 -14.822 1.00 71.50 75 VAL A N 1
ATOM 602 C CA . VAL A 1 75 ? 15.402 -13.395 -15.982 1.00 71.50 75 VAL A CA 1
ATOM 603 C C . VAL A 1 75 ? 16.877 -13.180 -15.638 1.00 71.50 75 VAL A C 1
ATOM 605 O O . VAL A 1 75 ? 17.739 -13.390 -16.492 1.00 71.50 75 VAL A O 1
ATOM 608 N N . THR A 1 76 ? 17.186 -12.789 -14.400 1.00 63.81 76 THR A N 1
ATOM 609 C CA . THR A 1 76 ? 18.548 -12.772 -13.856 1.00 63.81 76 THR A CA 1
ATOM 610 C C . THR A 1 76 ? 18.941 -14.153 -13.319 1.00 63.81 76 THR A C 1
ATOM 612 O O . THR A 1 76 ? 18.103 -14.990 -12.988 1.00 63.81 76 THR A O 1
ATOM 615 N N . PHE A 1 77 ? 20.250 -14.414 -13.213 1.00 57.75 77 PHE A N 1
ATOM 616 C CA . PHE A 1 77 ? 20.797 -15.697 -12.736 1.00 57.75 77 PHE A CA 1
ATOM 617 C C . PHE A 1 77 ? 20.468 -16.026 -11.265 1.00 57.75 77 PHE A C 1
ATOM 619 O O . PHE A 1 77 ? 20.774 -17.124 -10.805 1.00 57.75 77 PHE A O 1
ATOM 626 N N . SER A 1 78 ? 19.868 -15.086 -10.534 1.00 61.88 78 SER A N 1
ATOM 627 C CA . SER A 1 78 ? 19.524 -15.173 -9.114 1.00 61.88 78 SER A CA 1
ATOM 628 C C . SER A 1 78 ? 18.075 -15.605 -8.835 1.00 61.88 78 SER A C 1
ATOM 630 O O . SER A 1 78 ? 17.748 -15.914 -7.691 1.00 61.88 78 SER A O 1
ATOM 632 N N . GLY A 1 79 ? 17.233 -15.733 -9.870 1.00 65.81 79 GLY A N 1
ATOM 633 C CA . GLY A 1 79 ? 15.860 -16.235 -9.760 1.00 65.81 79 GLY A CA 1
ATOM 634 C C . GLY A 1 79 ? 14.830 -15.194 -9.293 1.00 65.81 79 GLY A C 1
ATOM 635 O O . GLY A 1 79 ? 15.166 -14.149 -8.749 1.00 65.81 79 GLY A O 1
ATOM 636 N N . CYS A 1 80 ? 13.541 -15.505 -9.493 1.00 68.75 80 CYS A N 1
ATOM 637 C CA . CYS A 1 80 ? 12.406 -14.580 -9.320 1.00 68.75 80 CYS A CA 1
ATOM 638 C C . CYS A 1 80 ? 12.270 -13.908 -7.944 1.00 68.75 80 CYS A C 1
ATOM 640 O O . CYS A 1 80 ? 11.575 -12.904 -7.830 1.00 68.75 80 CYS A O 1
ATOM 642 N N . ASN A 1 81 ? 12.892 -14.474 -6.913 1.00 66.31 81 ASN A N 1
ATOM 643 C CA . ASN A 1 81 ? 12.818 -13.993 -5.538 1.00 66.31 81 ASN A CA 1
ATOM 644 C C . ASN A 1 81 ? 14.213 -13.598 -5.048 1.00 66.31 81 ASN A C 1
ATOM 646 O O . ASN A 1 81 ? 14.602 -14.026 -3.969 1.00 66.31 81 ASN A O 1
ATOM 650 N N . ASP A 1 82 ? 14.995 -12.881 -5.859 1.00 65.38 82 ASP A N 1
ATOM 651 C CA . ASP A 1 82 ? 16.328 -12.417 -5.471 1.00 65.38 82 ASP A CA 1
ATOM 652 C C . ASP A 1 82 ? 16.231 -11.378 -4.332 1.00 65.38 82 ASP A C 1
ATOM 654 O O . ASP A 1 82 ? 15.916 -10.209 -4.588 1.00 65.38 82 ASP A O 1
ATOM 658 N N . PRO A 1 83 ? 16.534 -11.761 -3.077 1.00 62.22 83 PRO A N 1
ATOM 659 C CA . PRO A 1 83 ? 16.408 -10.876 -1.928 1.00 62.22 83 PRO A CA 1
ATOM 660 C C . PRO A 1 83 ? 17.624 -9.943 -1.799 1.00 62.22 83 PRO A C 1
ATOM 662 O O . PRO A 1 83 ? 17.730 -9.192 -0.834 1.00 62.22 83 PRO A O 1
ATOM 665 N N . SER A 1 84 ? 18.578 -9.987 -2.736 1.00 62.91 84 SER A N 1
ATOM 666 C CA . SER A 1 84 ? 19.792 -9.167 -2.687 1.00 62.91 84 SER A CA 1
ATOM 667 C C . SER A 1 84 ? 19.674 -7.843 -3.445 1.00 62.91 84 SER A C 1
ATOM 669 O O . SER A 1 84 ? 20.527 -6.970 -3.281 1.00 62.91 84 SER A O 1
ATOM 671 N N . ASN A 1 85 ? 18.616 -7.657 -4.243 1.00 75.19 85 ASN A N 1
ATOM 672 C CA . ASN A 1 85 ? 18.410 -6.435 -5.013 1.00 75.19 85 ASN A CA 1
ATOM 673 C C . ASN A 1 85 ? 17.304 -5.558 -4.406 1.00 75.19 85 ASN A C 1
ATOM 675 O O . ASN A 1 85 ? 16.111 -5.754 -4.658 1.00 75.19 85 ASN A O 1
ATOM 679 N N . SER A 1 86 ? 17.726 -4.547 -3.646 1.00 80.31 86 SER A N 1
ATOM 680 C CA . SER A 1 86 ? 16.835 -3.599 -2.972 1.00 80.31 86 SER A CA 1
ATOM 681 C C . SER A 1 86 ? 15.966 -2.775 -3.930 1.00 80.31 86 SER A C 1
ATOM 683 O O . SER A 1 86 ? 14.881 -2.346 -3.543 1.00 80.31 86 SER A O 1
ATOM 685 N N . ASP A 1 87 ? 16.365 -2.592 -5.194 1.00 84.50 87 ASP A N 1
ATOM 686 C CA . ASP A 1 87 ? 15.550 -1.880 -6.187 1.00 84.50 87 ASP A CA 1
ATOM 687 C C . ASP A 1 87 ? 14.338 -2.713 -6.640 1.00 84.50 87 ASP A C 1
ATOM 689 O O . ASP A 1 87 ? 13.225 -2.189 -6.736 1.00 84.50 87 ASP A O 1
ATOM 693 N N . HIS A 1 88 ? 14.520 -4.024 -6.844 1.00 86.12 88 HIS A N 1
ATOM 694 C CA . HIS A 1 88 ? 13.425 -4.942 -7.182 1.00 86.12 88 HIS A CA 1
ATOM 695 C C . HIS A 1 88 ? 12.398 -5.023 -6.047 1.00 86.12 88 HIS A C 1
ATOM 697 O O . HIS A 1 88 ? 11.195 -4.878 -6.283 1.00 86.12 88 HIS A O 1
ATOM 703 N N . GLN A 1 89 ? 12.878 -5.166 -4.810 1.00 87.00 89 GLN A N 1
ATOM 704 C CA . GLN A 1 89 ? 12.028 -5.183 -3.618 1.00 87.00 89 GLN A CA 1
ATOM 705 C C . GLN A 1 89 ? 11.281 -3.862 -3.445 1.00 87.00 89 GLN A C 1
ATOM 707 O O . GLN A 1 89 ? 10.074 -3.864 -3.226 1.00 87.00 89 GLN A O 1
ATOM 712 N N . SER A 1 90 ? 11.968 -2.728 -3.615 1.00 90.88 90 SER A N 1
ATOM 713 C CA . SER A 1 90 ? 11.356 -1.406 -3.476 1.00 90.88 90 SER A CA 1
ATOM 714 C C . SER A 1 90 ? 10.268 -1.149 -4.523 1.00 90.88 90 SER A C 1
ATOM 716 O O . SER A 1 90 ? 9.228 -0.573 -4.201 1.00 90.88 90 SER A O 1
ATOM 718 N N . ALA A 1 91 ? 10.470 -1.592 -5.768 1.00 90.94 91 ALA A N 1
ATOM 719 C CA . ALA A 1 91 ? 9.457 -1.496 -6.818 1.00 90.94 91 ALA A CA 1
ATOM 720 C C . ALA A 1 91 ? 8.226 -2.359 -6.504 1.00 90.94 91 ALA A C 1
ATOM 722 O O . ALA A 1 91 ? 7.096 -1.890 -6.643 1.00 90.94 91 ALA A O 1
ATOM 723 N N . ARG A 1 92 ? 8.446 -3.599 -6.049 1.00 89.50 92 ARG A N 1
ATOM 724 C CA . ARG A 1 92 ? 7.371 -4.520 -5.665 1.00 89.50 92 ARG A CA 1
ATOM 725 C C . ARG A 1 92 ? 6.583 -3.993 -4.467 1.00 89.50 92 ARG A C 1
ATOM 727 O O . ARG A 1 92 ? 5.365 -3.925 -4.532 1.00 89.50 92 ARG A O 1
ATOM 734 N N . ARG A 1 93 ? 7.278 -3.526 -3.430 1.00 92.38 93 ARG A N 1
ATOM 735 C CA . ARG A 1 93 ? 6.680 -2.932 -2.230 1.00 92.38 93 ARG A CA 1
ATOM 736 C C . ARG A 1 93 ? 5.812 -1.720 -2.554 1.00 92.38 93 ARG A C 1
ATOM 738 O O . ARG A 1 93 ? 4.687 -1.636 -2.090 1.00 92.38 93 ARG A O 1
ATOM 745 N N . LEU A 1 94 ? 6.277 -0.814 -3.419 1.00 94.94 94 LEU A N 1
ATOM 746 C CA . LEU A 1 94 ? 5.450 0.312 -3.866 1.00 94.94 94 LEU A CA 1
ATOM 747 C C . LEU A 1 94 ? 4.158 -0.147 -4.559 1.00 94.94 94 LEU A C 1
ATOM 749 O O . LEU A 1 94 ? 3.095 0.407 -4.291 1.00 94.94 94 LEU A O 1
ATOM 753 N N . LEU A 1 95 ? 4.243 -1.133 -5.458 1.00 93.50 95 LEU A N 1
ATOM 754 C CA . LEU A 1 95 ? 3.071 -1.639 -6.174 1.00 93.50 95 LEU A CA 1
ATOM 755 C C . LEU A 1 95 ? 2.063 -2.279 -5.218 1.00 93.50 95 LEU A C 1
ATOM 757 O O . LEU A 1 95 ? 0.881 -1.933 -5.275 1.00 93.50 95 LEU A O 1
ATOM 761 N N . GLU A 1 96 ? 2.536 -3.190 -4.371 1.00 93.12 96 GLU A N 1
ATOM 762 C CA . GLU A 1 96 ? 1.677 -4.014 -3.523 1.00 93.12 96 GLU A CA 1
ATOM 763 C C . GLU A 1 96 ? 1.140 -3.254 -2.317 1.00 93.12 96 GLU A C 1
ATOM 765 O O . GLU A 1 96 ? -0.061 -3.320 -2.066 1.00 93.12 96 GLU A O 1
ATOM 770 N N . THR A 1 97 ? 1.960 -2.462 -1.616 1.00 95.19 97 THR A N 1
ATOM 771 C CA . THR A 1 97 ? 1.481 -1.640 -0.495 1.00 95.19 97 THR A CA 1
ATOM 772 C C . THR A 1 97 ? 0.391 -0.673 -0.952 1.00 95.19 97 THR A C 1
ATOM 774 O O . THR A 1 97 ? -0.635 -0.555 -0.283 1.00 95.19 97 THR A O 1
ATOM 777 N N . TRP A 1 98 ? 0.554 -0.010 -2.106 1.00 96.50 98 TRP A N 1
ATOM 778 C CA . TRP A 1 98 ? -0.478 0.895 -2.625 1.00 96.50 98 TRP A CA 1
ATOM 779 C C . TRP A 1 98 ? -1.796 0.164 -2.896 1.00 96.50 98 TRP A C 1
ATOM 781 O O . TRP A 1 98 ? -2.851 0.599 -2.437 1.00 96.50 98 TRP A O 1
ATOM 791 N N . ALA A 1 99 ? -1.741 -0.953 -3.623 1.00 95.75 99 ALA A N 1
ATOM 792 C CA . ALA A 1 99 ? -2.942 -1.702 -3.972 1.00 95.75 99 ALA A CA 1
ATOM 793 C C . ALA A 1 99 ? -3.641 -2.289 -2.732 1.00 95.75 99 ALA A C 1
ATOM 795 O O . ALA A 1 99 ? -4.857 -2.146 -2.615 1.00 95.75 99 ALA A O 1
ATOM 796 N N . THR A 1 100 ? -2.866 -2.790 -1.765 1.00 95.50 100 THR A N 1
ATOM 797 C CA . THR A 1 100 ? -3.356 -3.286 -0.466 1.00 95.50 100 THR A CA 1
ATOM 798 C C . THR A 1 100 ? -4.060 -2.181 0.321 1.00 95.50 100 THR A C 1
ATOM 800 O O . THR A 1 100 ? -5.132 -2.386 0.883 1.00 95.50 100 THR A O 1
ATOM 803 N N . THR A 1 101 ? -3.499 -0.968 0.317 1.00 96.81 101 THR A N 1
ATOM 804 C CA . THR A 1 101 ? -4.108 0.190 0.994 1.00 96.81 101 THR A CA 1
ATOM 805 C C . THR A 1 101 ? -5.472 0.517 0.392 1.00 96.81 101 THR A C 1
ATOM 807 O O . THR A 1 101 ? -6.457 0.656 1.110 1.00 96.81 101 THR A O 1
ATOM 810 N N . VAL A 1 102 ? -5.555 0.594 -0.941 1.00 97.56 102 VAL A N 1
ATOM 811 C CA . VAL A 1 102 ? -6.820 0.855 -1.646 1.00 97.56 102 VAL A CA 1
ATOM 812 C C . VAL A 1 102 ? -7.835 -0.262 -1.399 1.00 97.56 102 VAL A C 1
ATOM 814 O O . VAL A 1 102 ? -9.017 0.023 -1.200 1.00 97.56 102 VAL A O 1
ATOM 817 N N . GLU A 1 103 ? -7.388 -1.520 -1.402 1.00 96.31 103 GLU A N 1
ATOM 818 C CA . GLU A 1 103 ? -8.205 -2.682 -1.058 1.00 96.31 103 GLU A CA 1
ATOM 819 C C . GLU A 1 103 ? -8.847 -2.510 0.321 1.00 96.31 103 GLU A C 1
ATOM 821 O O . GLU A 1 103 ? -10.076 -2.505 0.415 1.00 96.31 103 GLU A O 1
ATOM 826 N N . ILE A 1 104 ? -8.044 -2.296 1.366 1.00 96.06 104 ILE A N 1
ATOM 827 C CA . ILE A 1 104 ? -8.528 -2.157 2.745 1.00 96.06 104 ILE A CA 1
ATOM 828 C C . ILE A 1 104 ? -9.505 -0.983 2.862 1.00 96.06 104 ILE A C 1
ATOM 830 O O . ILE A 1 104 ? -10.626 -1.165 3.340 1.00 96.06 104 ILE A O 1
ATOM 834 N N . GLU A 1 105 ? -9.137 0.204 2.371 1.00 96.88 105 GLU A N 1
ATOM 835 C CA . GLU A 1 105 ? -9.961 1.411 2.507 1.00 96.88 105 GLU A CA 1
ATOM 836 C C . GLU A 1 105 ? -11.327 1.281 1.818 1.00 96.88 105 GLU A C 1
ATOM 838 O O . GLU A 1 105 ? -12.358 1.691 2.363 1.00 96.88 105 GLU A O 1
ATOM 843 N N . ILE A 1 106 ? -11.377 0.688 0.622 1.00 97.12 106 ILE A N 1
ATOM 844 C CA . ILE A 1 106 ? -12.640 0.520 -0.109 1.00 97.12 106 ILE A CA 1
ATOM 845 C C . ILE A 1 106 ? -13.489 -0.599 0.506 1.00 97.12 106 ILE A C 1
ATOM 847 O O . ILE A 1 106 ? -14.721 -0.479 0.546 1.00 97.12 106 ILE A O 1
ATOM 851 N N . VAL A 1 107 ? -12.870 -1.675 0.996 1.00 96.06 107 VAL A N 1
ATOM 852 C CA . VAL A 1 107 ? -13.581 -2.740 1.714 1.00 96.06 107 VAL A CA 1
ATOM 853 C C . VAL A 1 107 ? -14.205 -2.186 2.995 1.00 96.06 107 VAL A C 1
ATOM 855 O O . VAL A 1 107 ? -15.415 -2.335 3.192 1.00 96.06 107 VAL A O 1
ATOM 858 N N . LEU A 1 108 ? -13.434 -1.463 3.807 1.00 95.50 108 LEU A N 1
ATOM 859 C CA . LEU A 1 108 ? -13.925 -0.818 5.024 1.00 95.50 108 LEU A CA 1
ATOM 860 C C . LEU A 1 108 ? -15.029 0.193 4.725 1.00 95.50 108 LEU A C 1
ATOM 862 O O . LEU A 1 108 ? -16.075 0.174 5.376 1.00 95.50 108 LEU A O 1
ATOM 866 N N . ASN A 1 109 ? -14.871 1.022 3.690 1.00 95.75 109 ASN A N 1
ATOM 867 C CA . ASN A 1 109 ? -15.923 1.952 3.293 1.00 95.75 109 ASN A CA 1
ATOM 868 C C . ASN A 1 109 ? -17.243 1.231 2.983 1.00 95.75 109 ASN A C 1
ATOM 870 O O . ASN A 1 109 ? -18.310 1.682 3.401 1.00 95.75 109 ASN A O 1
ATOM 874 N N . ARG A 1 110 ? -17.190 0.096 2.284 1.00 95.88 110 ARG A N 1
ATOM 875 C CA . ARG A 1 110 ? -18.385 -0.689 1.969 1.00 95.88 110 ARG A CA 1
ATOM 876 C C . ARG A 1 110 ? -19.025 -1.277 3.225 1.00 95.88 110 ARG A C 1
ATOM 878 O O . ARG A 1 110 ? -20.208 -1.048 3.466 1.00 95.88 110 ARG A O 1
ATOM 885 N N . TYR A 1 111 ? -18.280 -2.061 3.996 1.00 95.88 111 TYR A N 1
ATOM 886 C CA . TYR A 1 111 ? -18.875 -2.845 5.079 1.00 95.88 111 TYR A CA 1
ATOM 887 C C . TYR A 1 111 ? -19.164 -2.000 6.320 1.00 95.88 111 TYR A C 1
ATOM 889 O O . TYR A 1 111 ? -20.273 -2.068 6.853 1.00 95.88 111 TYR A O 1
ATOM 897 N N . VAL A 1 112 ? -18.234 -1.137 6.728 1.00 95.62 112 VAL A N 1
ATOM 898 C CA . VAL A 1 112 ? -18.418 -0.265 7.894 1.00 95.62 112 VAL A CA 1
ATOM 899 C C . VAL A 1 112 ? -19.369 0.878 7.549 1.00 95.62 112 VAL A C 1
ATOM 901 O O . VAL A 1 112 ? -20.433 0.994 8.153 1.00 95.62 112 VAL A O 1
ATOM 904 N N . ASN A 1 113 ? -19.047 1.692 6.539 1.00 94.56 113 ASN A N 1
ATOM 905 C CA . ASN A 1 113 ? -19.775 2.949 6.320 1.00 94.56 113 ASN A CA 1
ATOM 906 C C . ASN A 1 113 ? -21.083 2.767 5.54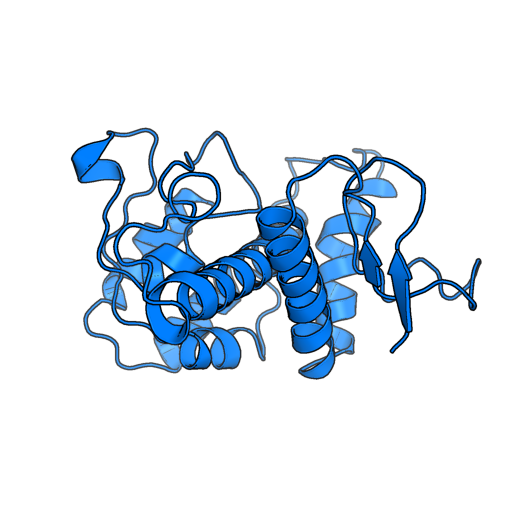0 1.00 94.56 113 ASN A C 1
ATOM 908 O O . ASN A 1 113 ? -22.092 3.373 5.895 1.00 94.56 113 ASN A O 1
ATOM 912 N N . GLN A 1 114 ? -21.092 1.963 4.470 1.00 96.44 114 GLN A N 1
ATOM 913 C CA . GLN A 1 114 ? -22.295 1.803 3.638 1.00 96.44 114 GLN A CA 1
ATOM 914 C C . GLN A 1 114 ? -23.268 0.764 4.205 1.00 96.44 114 GLN A C 1
ATOM 916 O O . GLN A 1 114 ? -24.481 0.943 4.084 1.00 96.44 114 GLN A O 1
ATOM 921 N N . PHE A 1 115 ? -22.766 -0.316 4.813 1.00 96.19 115 PHE A N 1
ATOM 922 C CA . PHE A 1 115 ? -23.600 -1.384 5.381 1.00 96.19 115 PHE A CA 1
ATOM 923 C C . PHE A 1 115 ? -23.780 -1.299 6.903 1.00 96.19 115 PHE A C 1
ATOM 925 O O . PHE A 1 115 ? -24.588 -2.050 7.449 1.00 96.19 115 PHE A O 1
ATOM 932 N N . GLY A 1 116 ? -23.088 -0.382 7.588 1.00 95.75 116 GLY A N 1
ATOM 933 C CA . GLY A 1 116 ? -23.256 -0.145 9.025 1.00 95.75 116 GLY A CA 1
ATOM 934 C C . GLY A 1 116 ? -22.680 -1.248 9.917 1.00 95.75 116 GLY A C 1
ATOM 935 O O . GLY A 1 116 ? -23.141 -1.424 11.047 1.00 95.75 116 GLY A O 1
ATOM 936 N N . GLN A 1 117 ? -21.713 -2.030 9.428 1.00 95.00 117 GLN A N 1
ATOM 937 C CA . GLN A 1 117 ? -21.060 -3.080 10.211 1.00 95.00 117 GLN A CA 1
ATOM 938 C C . GLN A 1 117 ? -19.909 -2.496 11.041 1.00 95.00 117 GLN A C 1
ATOM 940 O O . GLN A 1 117 ? -18.743 -2.613 10.686 1.00 95.00 117 GLN A O 1
ATOM 945 N N . ASN A 1 118 ? -20.235 -1.859 12.166 1.00 90.38 118 ASN A N 1
ATOM 946 C CA . ASN A 1 118 ? -19.276 -1.073 12.962 1.00 90.38 118 ASN A CA 1
ATOM 947 C C . ASN A 1 118 ? -18.083 -1.858 13.548 1.00 90.38 118 ASN A C 1
ATOM 949 O O . ASN A 1 118 ? -17.095 -1.237 13.914 1.00 90.38 118 ASN A O 1
ATOM 953 N N . ASN A 1 119 ? -18.174 -3.188 13.654 1.00 91.81 119 ASN A N 1
ATOM 954 C CA . ASN A 1 119 ? -17.105 -4.053 14.181 1.00 91.81 119 ASN A CA 1
ATOM 955 C C . ASN A 1 119 ? -16.477 -4.921 13.078 1.00 91.81 119 ASN A C 1
ATOM 957 O O . ASN A 1 119 ? -15.985 -6.016 13.351 1.00 91.81 119 ASN A O 1
ATOM 961 N N . TYR A 1 120 ? -16.620 -4.504 11.821 1.00 93.19 120 TYR A N 1
ATOM 962 C CA . TYR A 1 120 ? -16.062 -5.226 10.693 1.00 93.19 120 TYR A CA 1
ATOM 963 C C . TYR A 1 120 ? -14.566 -4.954 10.586 1.00 93.19 120 TYR A C 1
ATOM 965 O O . TYR A 1 120 ? -14.169 -3.801 10.428 1.00 93.19 120 TYR A O 1
ATOM 973 N N . ASN A 1 121 ? -13.779 -6.026 10.575 1.00 91.69 121 ASN A N 1
ATOM 974 C CA . ASN A 1 121 ? -12.364 -5.982 10.244 1.00 91.69 121 ASN A CA 1
ATOM 975 C C . ASN A 1 121 ? -12.118 -6.864 9.026 1.00 91.69 121 ASN A C 1
ATOM 977 O O . ASN A 1 121 ? -12.629 -7.982 8.929 1.00 91.69 121 ASN A O 1
ATOM 981 N N . TYR A 1 122 ? -11.336 -6.339 8.096 1.00 91.56 122 TYR A N 1
ATOM 982 C CA . TYR A 1 122 ? -10.885 -7.057 6.921 1.00 91.56 122 TYR A CA 1
ATOM 983 C C . TYR A 1 122 ? -9.641 -7.908 7.236 1.00 91.56 122 TYR A C 1
ATOM 985 O O . TYR A 1 122 ? -9.141 -7.876 8.362 1.00 91.56 122 TYR A O 1
ATOM 993 N N . LYS A 1 123 ? -9.156 -8.695 6.261 1.00 87.38 123 LYS A N 1
ATOM 994 C CA . LYS A 1 123 ? -8.006 -9.620 6.362 1.00 87.38 123 LYS A CA 1
ATOM 995 C C . LYS A 1 123 ? -6.916 -9.124 7.329 1.00 87.38 123 LYS A C 1
ATOM 997 O O . LYS A 1 123 ? -6.464 -7.987 7.226 1.00 87.38 123 LYS A O 1
ATOM 1002 N N . ASN A 1 124 ? -6.477 -10.002 8.237 1.00 86.31 124 ASN A N 1
ATOM 1003 C CA . ASN A 1 124 ? -5.427 -9.722 9.229 1.00 86.31 124 ASN A CA 1
ATOM 1004 C C . ASN A 1 124 ? -5.667 -8.445 10.048 1.00 86.31 124 ASN A C 1
ATOM 1006 O O . ASN A 1 124 ? -4.732 -7.689 10.292 1.00 86.31 124 ASN A O 1
ATOM 1010 N N . ASP A 1 125 ? -6.917 -8.215 10.444 1.00 90.44 125 ASP A N 1
ATOM 1011 C CA . ASP A 1 125 ? -7.329 -7.043 11.213 1.00 90.44 125 ASP A CA 1
ATOM 1012 C C . ASP A 1 125 ? -7.050 -5.728 10.474 1.00 90.44 125 ASP A C 1
ATOM 1014 O O . ASP A 1 125 ? -6.336 -4.864 10.952 1.00 90.44 125 ASP A O 1
ATOM 1018 N N . ASN A 1 126 ? -7.553 -5.599 9.242 1.00 91.56 126 ASN A N 1
ATOM 1019 C CA . ASN A 1 126 ? -7.226 -4.476 8.348 1.00 91.56 126 ASN A CA 1
ATOM 1020 C C . ASN A 1 126 ? -5.720 -4.359 8.076 1.00 91.56 126 ASN A C 1
ATOM 1022 O O . ASN A 1 126 ? -5.206 -3.262 7.878 1.00 91.56 126 ASN A O 1
ATOM 1026 N N . HIS A 1 127 ? -5.031 -5.505 8.046 1.00 89.94 127 HIS A N 1
ATOM 1027 C CA . HIS A 1 127 ? -3.580 -5.628 7.878 1.00 89.94 127 HIS A CA 1
ATOM 1028 C C . HIS A 1 127 ? -2.737 -5.144 9.068 1.00 89.94 127 HIS A C 1
ATOM 1030 O O . HIS A 1 127 ? -1.513 -5.081 8.961 1.00 89.94 127 HIS A O 1
ATOM 1036 N N . GLN A 1 128 ? -3.367 -4.889 10.217 1.00 89.00 128 GLN A N 1
ATOM 1037 C CA . GLN A 1 128 ? -2.704 -4.517 11.469 1.00 89.00 128 GLN A CA 1
ATOM 1038 C C . GLN A 1 128 ? -1.951 -5.712 12.100 1.00 89.00 128 GLN A C 1
ATOM 1040 O O . GLN A 1 128 ? -0.949 -5.552 12.794 1.00 89.00 128 GLN A O 1
ATOM 1045 N N . PHE A 1 129 ? -2.326 -6.959 11.785 1.00 89.12 129 PHE A N 1
ATOM 1046 C CA . PHE A 1 129 ? -1.599 -8.159 12.239 1.00 89.12 129 PHE A CA 1
ATOM 1047 C C . PHE A 1 129 ? -0.410 -8.569 11.362 1.00 89.12 129 PHE A C 1
ATOM 1049 O O . PHE A 1 129 ? 0.042 -9.718 11.406 1.00 89.12 129 PHE A O 1
ATOM 1056 N N . VAL A 1 130 ? 0.139 -7.635 10.588 1.00 86.62 130 VAL A N 1
ATOM 1057 C CA . VAL A 1 130 ? 1.302 -7.887 9.741 1.00 86.62 130 VAL A CA 1
ATOM 1058 C C . VAL A 1 130 ? 2.600 -7.507 10.444 1.00 86.62 130 VAL A C 1
ATOM 1060 O O . VAL A 1 130 ? 2.806 -6.390 10.907 1.00 86.62 130 VAL A O 1
ATOM 1063 N N . THR A 1 131 ? 3.510 -8.478 10.509 1.00 87.25 131 THR A N 1
ATOM 1064 C CA . THR A 1 131 ? 4.851 -8.288 11.075 1.00 87.25 131 THR A CA 1
ATOM 1065 C C . THR A 1 131 ? 5.851 -7.940 9.982 1.00 87.25 131 THR A C 1
ATOM 1067 O O . THR A 1 131 ? 5.714 -8.379 8.838 1.00 87.25 131 THR A O 1
ATOM 1070 N N . THR A 1 132 ? 6.920 -7.236 10.350 1.00 83.44 132 THR A N 1
ATOM 1071 C CA . THR A 1 132 ? 7.984 -6.848 9.406 1.00 83.44 132 THR A CA 1
ATOM 1072 C C . THR A 1 132 ? 8.724 -8.046 8.805 1.00 83.44 132 THR A C 1
ATOM 1074 O O . THR A 1 132 ? 9.253 -7.957 7.703 1.00 83.44 132 THR A O 1
ATOM 1077 N N . ALA A 1 133 ? 8.737 -9.187 9.502 1.00 79.12 133 ALA A N 1
ATOM 1078 C CA . ALA A 1 133 ? 9.316 -10.438 9.010 1.00 79.12 133 ALA A CA 1
ATOM 1079 C C . ALA A 1 133 ? 8.326 -11.309 8.213 1.00 79.12 133 ALA A C 1
ATOM 1081 O O . ALA A 1 133 ? 8.755 -12.242 7.535 1.00 79.12 133 ALA A O 1
ATOM 1082 N N . GLY A 1 134 ? 7.020 -11.060 8.344 1.00 76.50 134 GLY A N 1
ATOM 1083 C CA . GLY A 1 134 ? 5.963 -11.863 7.727 1.00 76.50 134 GLY A CA 1
ATOM 1084 C C . GLY A 1 134 ? 5.597 -11.412 6.316 1.00 76.50 134 GLY A C 1
ATOM 1085 O O . GLY A 1 134 ? 5.309 -12.259 5.479 1.00 76.50 134 GLY A O 1
ATOM 1086 N N . GLU A 1 135 ? 5.653 -10.106 6.042 1.00 78.62 135 GLU A N 1
ATOM 1087 C CA . GLU A 1 135 ? 5.319 -9.534 4.734 1.00 78.62 135 GLU A CA 1
ATOM 1088 C C . GLU A 1 135 ? 6.372 -8.526 4.280 1.00 78.62 135 GLU A C 1
ATOM 1090 O O . GLU A 1 135 ? 6.494 -7.424 4.808 1.00 78.62 135 GLU A O 1
ATOM 1095 N N . GLU A 1 136 ? 7.130 -8.885 3.249 1.00 76.50 136 GLU A N 1
ATOM 1096 C CA . GLU A 1 136 ? 8.197 -8.025 2.730 1.00 76.50 136 GLU A CA 1
ATOM 1097 C C . GLU A 1 136 ? 7.671 -6.975 1.733 1.00 76.50 136 GLU A C 1
ATOM 1099 O O . GLU A 1 136 ? 8.302 -5.932 1.537 1.00 76.50 136 GLU A O 1
ATOM 1104 N N . TYR A 1 137 ? 6.529 -7.243 1.086 1.00 84.38 137 TYR A N 1
ATOM 1105 C CA . TYR A 1 137 ? 6.023 -6.451 -0.045 1.00 84.38 137 TYR A CA 1
ATOM 1106 C C . TYR A 1 137 ? 4.614 -5.899 0.164 1.00 84.38 137 TYR A C 1
ATOM 1108 O O . TYR A 1 137 ? 4.361 -4.764 -0.226 1.00 84.38 137 TYR A O 1
ATOM 1116 N N . TYR A 1 138 ? 3.721 -6.669 0.784 1.00 83.75 138 TYR A N 1
ATOM 1117 C CA . TYR A 1 138 ? 2.372 -6.235 1.142 1.00 83.75 138 TYR A CA 1
ATOM 1118 C C . TYR A 1 138 ? 2.436 -5.631 2.541 1.00 83.75 138 TYR A C 1
ATOM 1120 O O . TYR A 1 138 ? 2.151 -6.299 3.528 1.00 83.75 138 TYR A O 1
ATOM 1128 N N . THR A 1 139 ? 2.925 -4.400 2.658 1.00 89.31 139 THR A N 1
ATOM 1129 C CA . THR A 1 139 ? 3.175 -3.795 3.977 1.00 89.31 139 THR A CA 1
ATOM 1130 C C . THR A 1 139 ? 1.935 -3.092 4.527 1.00 89.31 139 THR A C 1
ATOM 1132 O O . THR A 1 139 ? 1.090 -2.636 3.757 1.00 89.31 139 THR A O 1
ATOM 1135 N N . SER A 1 140 ? 1.848 -2.935 5.853 1.00 91.88 140 SER A N 1
ATOM 1136 C CA . SER A 1 140 ? 0.800 -2.126 6.504 1.00 91.88 140 SER A CA 1
ATOM 1137 C C . SER A 1 140 ? 0.998 -0.622 6.313 1.00 91.88 140 SER A C 1
ATOM 1139 O O . SER A 1 140 ? 0.064 0.141 6.509 1.00 91.88 140 SER A O 1
ATOM 1141 N N . ALA A 1 141 ? 2.173 -0.186 5.838 1.00 94.00 141 ALA A N 1
ATOM 1142 C CA . ALA A 1 141 ? 2.587 1.218 5.839 1.00 94.00 141 ALA A CA 1
ATOM 1143 C C . ALA A 1 141 ? 1.569 2.202 5.238 1.00 94.00 141 ALA A C 1
ATOM 1145 O O . ALA A 1 141 ? 1.487 3.341 5.677 1.00 94.00 141 ALA A O 1
ATOM 1146 N N . GLY A 1 142 ? 0.817 1.814 4.204 1.00 94.94 142 GLY A N 1
ATOM 1147 C CA . GLY A 1 142 ? -0.198 2.706 3.643 1.00 94.94 142 GLY A CA 1
ATOM 1148 C C . GLY A 1 142 ? -1.444 2.849 4.519 1.00 94.94 142 GLY A C 1
ATOM 1149 O O . GLY A 1 142 ? -2.018 3.934 4.563 1.00 94.94 142 GLY A O 1
ATOM 1150 N N . ARG A 1 143 ? -1.820 1.792 5.246 1.00 95.50 143 ARG A N 1
ATOM 1151 C CA . ARG A 1 143 ? -2.899 1.805 6.236 1.00 95.50 143 ARG A CA 1
ATOM 1152 C C . ARG A 1 143 ? -2.480 2.550 7.507 1.00 95.50 143 ARG A C 1
ATOM 1154 O O . ARG A 1 143 ? -3.218 3.436 7.921 1.0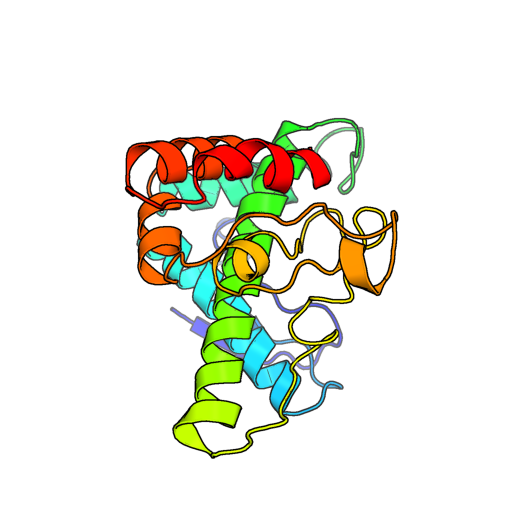0 95.50 143 ARG A O 1
ATOM 1161 N N . ASP A 1 144 ? -1.274 2.276 7.997 1.00 94.75 144 ASP A N 1
ATOM 1162 C CA . ASP A 1 144 ? -0.604 2.962 9.117 1.00 94.75 144 ASP A CA 1
ATOM 1163 C C . ASP A 1 144 ? -0.602 4.495 8.924 1.00 94.75 144 ASP A C 1
ATOM 1165 O O . ASP A 1 144 ? -0.852 5.285 9.823 1.00 94.75 144 ASP A O 1
ATOM 1169 N N . MET A 1 145 ? -0.401 4.974 7.689 1.00 95.88 145 MET A N 1
ATOM 1170 C CA . MET A 1 145 ? -0.473 6.415 7.412 1.00 95.88 145 MET A CA 1
ATOM 1171 C C . MET A 1 145 ? -1.887 7.013 7.553 1.00 95.88 145 MET A C 1
ATOM 1173 O O . MET A 1 145 ? -2.013 8.232 7.705 1.00 95.88 145 MET A O 1
ATOM 1177 N N . ILE A 1 146 ? -2.946 6.210 7.444 1.00 95.94 146 ILE A N 1
ATOM 1178 C CA . ILE A 1 146 ? -4.343 6.663 7.439 1.00 95.94 146 ILE A CA 1
ATOM 1179 C C . ILE A 1 146 ? -4.958 6.585 8.838 1.00 95.94 146 ILE A C 1
ATOM 1181 O O . ILE A 1 146 ? -5.595 7.558 9.256 1.00 95.94 146 ILE A O 1
ATOM 1185 N N . ASP A 1 147 ? -4.809 5.457 9.533 1.00 93.06 147 ASP A N 1
ATOM 1186 C CA . ASP A 1 147 ? -5.381 5.264 10.867 1.00 93.06 147 ASP A CA 1
ATOM 1187 C C . ASP A 1 147 ? -4.460 5.762 11.990 1.00 93.06 147 ASP A C 1
ATOM 1189 O O . ASP A 1 147 ? -3.539 6.537 11.744 1.00 93.06 147 ASP A O 1
ATOM 1193 N N . ASP A 1 148 ? -4.824 5.480 13.240 1.00 91.88 148 ASP A N 1
ATOM 1194 C CA . ASP A 1 148 ? -4.113 5.908 14.446 1.00 91.88 148 ASP A CA 1
ATOM 1195 C C . ASP A 1 148 ? -3.623 4.724 15.300 1.00 91.88 148 ASP A C 1
ATOM 1197 O O . ASP A 1 148 ? -3.301 4.902 16.481 1.00 91.88 148 ASP A O 1
ATOM 1201 N N . GLU A 1 149 ? -3.547 3.523 14.715 1.00 90.62 149 GLU A N 1
ATOM 1202 C CA . GLU A 1 149 ? -3.185 2.293 15.418 1.00 90.62 149 GLU A CA 1
ATOM 1203 C C . GLU A 1 149 ? -1.688 1.985 15.303 1.00 90.62 149 GLU A C 1
ATOM 1205 O O . GLU A 1 149 ? -1.181 1.595 14.262 1.00 90.62 149 GLU A O 1
ATOM 1210 N N . ASN A 1 150 ? -0.970 2.061 16.427 1.00 91.19 150 ASN A N 1
ATOM 1211 C CA . ASN A 1 150 ? 0.420 1.615 16.492 1.00 91.19 150 ASN A CA 1
ATOM 1212 C C . ASN A 1 150 ? 0.500 0.174 17.006 1.00 91.19 150 ASN A C 1
ATOM 1214 O O . ASN A 1 150 ? 0.650 -0.058 18.211 1.00 91.19 150 ASN A O 1
ATOM 1218 N N . GLN A 1 151 ? 0.494 -0.796 16.091 1.00 89.12 151 GLN A N 1
ATOM 1219 C CA . GLN A 1 151 ? 0.420 -2.228 16.425 1.00 89.12 151 GLN A CA 1
ATOM 1220 C C . GLN A 1 151 ? 1.589 -2.681 17.306 1.00 89.12 151 GLN A C 1
ATOM 1222 O O . GLN A 1 151 ? 1.480 -3.608 18.110 1.00 89.12 151 GLN A O 1
ATOM 1227 N N . ARG A 1 152 ? 2.742 -2.012 17.213 1.00 92.19 152 ARG A N 1
ATOM 1228 C CA . ARG A 1 152 ? 3.895 -2.324 18.062 1.00 92.19 152 ARG A CA 1
ATOM 1229 C C . ARG A 1 152 ? 3.667 -2.007 19.535 1.00 92.19 152 ARG A C 1
ATOM 1231 O O . ARG A 1 152 ? 4.288 -2.669 20.372 1.00 92.19 152 ARG A O 1
ATOM 1238 N N . GLN A 1 153 ? 2.832 -1.024 19.867 1.00 91.44 153 GLN A N 1
ATOM 1239 C CA . GLN A 1 153 ? 2.502 -0.725 21.264 1.00 91.44 153 GLN A CA 1
ATOM 1240 C C . GLN A 1 153 ? 1.686 -1.851 21.900 1.00 91.44 153 GLN A C 1
ATOM 1242 O O . GLN A 1 153 ? 1.927 -2.180 23.063 1.00 91.44 153 GLN A O 1
ATOM 1247 N N . ASP A 1 154 ? 0.814 -2.487 21.120 1.00 87.94 154 ASP A N 1
ATOM 1248 C CA . ASP A 1 154 ? -0.111 -3.507 21.613 1.00 87.94 154 ASP A CA 1
ATOM 1249 C C . ASP A 1 154 ? 0.441 -4.935 21.489 1.00 87.94 154 ASP A C 1
ATOM 1251 O O . ASP A 1 154 ? 0.287 -5.750 22.402 1.00 87.94 154 ASP A O 1
ATOM 1255 N N . TYR A 1 155 ? 1.151 -5.239 20.399 1.00 89.19 155 TYR A N 1
ATOM 1256 C CA . TYR A 1 155 ? 1.550 -6.607 20.043 1.00 89.19 155 TYR A CA 1
ATOM 1257 C C . TYR A 1 155 ? 3.072 -6.846 20.063 1.00 89.19 155 TYR A C 1
ATOM 1259 O O . TYR A 1 155 ? 3.535 -7.987 19.972 1.00 89.19 155 TYR A O 1
ATOM 1267 N N . GLY A 1 156 ? 3.876 -5.795 20.261 1.00 90.62 156 GLY A N 1
ATOM 1268 C CA . GLY A 1 156 ? 5.307 -5.892 20.558 1.00 90.62 156 GLY A CA 1
ATOM 1269 C C . GLY A 1 156 ? 6.251 -5.756 19.359 1.00 90.62 156 GLY A C 1
ATOM 1270 O O . GLY A 1 156 ? 5.878 -5.398 18.249 1.00 90.62 156 GLY A O 1
ATOM 1271 N N . GLY A 1 157 ? 7.543 -6.011 19.594 1.00 89.94 157 GLY A N 1
ATOM 1272 C CA . GLY A 1 157 ? 8.636 -5.567 18.712 1.00 89.94 157 GLY A CA 1
ATOM 1273 C C . GLY A 1 157 ? 8.736 -6.203 17.318 1.00 89.94 157 GLY A C 1
ATOM 1274 O O . GLY A 1 157 ? 9.623 -5.801 16.569 1.00 89.94 157 GLY A O 1
ATOM 1275 N N . ALA A 1 158 ? 7.884 -7.177 16.986 1.00 89.62 158 ALA A N 1
ATOM 1276 C CA . ALA A 1 158 ? 7.806 -7.778 15.649 1.00 89.62 158 ALA A CA 1
ATOM 1277 C C . ALA A 1 158 ? 6.965 -6.944 14.661 1.00 89.62 158 ALA A C 1
ATOM 1279 O O . ALA A 1 158 ? 7.031 -7.166 13.452 1.00 89.62 158 ALA A O 1
ATOM 1280 N N . PHE A 1 159 ? 6.183 -5.997 15.177 1.00 91.31 159 PHE A N 1
ATOM 1281 C CA . PHE A 1 159 ? 5.321 -5.108 14.409 1.00 91.31 159 PHE A CA 1
ATOM 1282 C C . PHE A 1 159 ? 6.050 -3.801 14.062 1.00 91.31 159 PHE A C 1
ATOM 1284 O O . PHE A 1 159 ? 7.002 -3.417 14.768 1.00 91.31 159 PHE A O 1
ATOM 1291 N N . PRO A 1 160 ? 5.658 -3.131 12.966 1.00 90.44 160 PRO A N 1
ATOM 1292 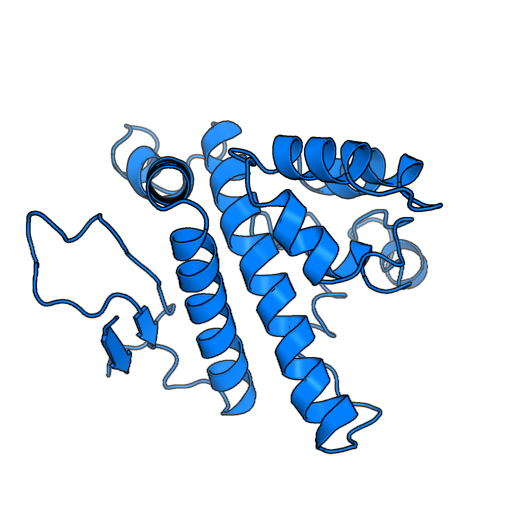C CA . PRO A 1 160 ? 6.282 -1.882 12.551 1.00 90.44 160 PRO A CA 1
ATOM 1293 C C . PRO A 1 160 ? 6.125 -0.805 13.630 1.00 90.44 160 PRO A C 1
ATOM 1295 O O . PRO A 1 160 ? 5.143 -0.752 14.362 1.00 90.44 160 PRO A O 1
ATOM 1298 N N . ILE A 1 161 ? 7.132 0.058 13.774 1.00 91.44 161 ILE A N 1
ATOM 1299 C CA . ILE A 1 161 ? 6.959 1.278 14.566 1.00 91.44 161 ILE A CA 1
ATOM 1300 C C . ILE A 1 161 ? 6.103 2.240 13.749 1.00 91.44 161 ILE A C 1
ATOM 1302 O O . ILE A 1 161 ? 6.620 2.819 12.789 1.00 91.44 161 ILE A O 1
ATOM 1306 N N . ASP A 1 162 ? 4.859 2.440 14.171 1.00 90.81 162 ASP A N 1
ATOM 1307 C CA . ASP A 1 162 ? 3.943 3.369 13.523 1.00 90.81 162 ASP A CA 1
ATOM 1308 C C . ASP A 1 162 ? 3.603 4.575 14.410 1.00 90.81 162 ASP A C 1
ATOM 1310 O O . ASP A 1 162 ? 2.944 4.478 15.435 1.00 90.81 162 ASP A O 1
ATOM 1314 N N . ASN A 1 163 ? 4.105 5.745 14.035 1.00 92.69 163 ASN A N 1
ATOM 1315 C CA . ASN A 1 163 ? 3.743 7.015 14.671 1.00 92.69 163 ASN A CA 1
ATOM 1316 C C . ASN A 1 163 ? 3.275 8.023 13.615 1.00 92.69 163 ASN A C 1
ATOM 1318 O O . ASN A 1 163 ? 3.494 9.232 13.766 1.00 92.69 163 ASN A O 1
ATOM 1322 N N . VAL A 1 164 ? 2.737 7.517 12.506 1.00 94.25 164 VAL A N 1
ATOM 1323 C CA . VAL A 1 164 ? 2.175 8.296 11.408 1.00 94.25 164 VAL A CA 1
ATOM 1324 C C . VAL A 1 164 ? 0.659 8.138 11.463 1.00 94.25 164 VAL A C 1
ATOM 1326 O O . VAL A 1 164 ? 0.169 7.134 11.938 1.00 94.25 164 VAL A O 1
ATOM 1329 N N . SER A 1 165 ? -0.088 9.170 11.086 1.00 95.25 165 SER A N 1
ATOM 1330 C CA . SER A 1 165 ? -1.551 9.095 11.004 1.00 95.25 165 SER A CA 1
ATOM 1331 C C . SER A 1 165 ? -2.129 10.287 10.250 1.00 95.25 165 SER A C 1
ATOM 1333 O O . SER A 1 165 ? -1.468 11.318 10.040 1.00 95.25 165 SER A O 1
ATOM 1335 N N . GLY A 1 166 ? -3.398 10.175 9.857 1.00 93.88 16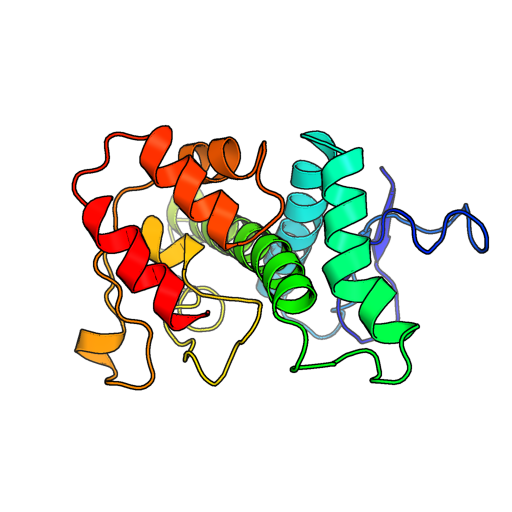6 GLY A N 1
ATOM 1336 C CA . GLY A 1 166 ? -4.188 11.293 9.341 1.00 93.88 166 GLY A CA 1
ATOM 1337 C C . GLY A 1 166 ? -3.918 11.661 7.883 1.00 93.88 166 GLY A C 1
ATOM 1338 O O . GLY A 1 166 ? -4.349 12.727 7.435 1.00 93.88 166 GLY A O 1
ATOM 1339 N N . TYR A 1 167 ? -3.217 10.813 7.128 1.00 96.25 167 TYR A N 1
ATOM 1340 C CA . TYR A 1 167 ? -3.217 10.912 5.673 1.00 96.25 167 TYR A CA 1
ATOM 1341 C C . TYR A 1 167 ? -4.563 10.442 5.122 1.00 96.25 167 TYR A C 1
ATOM 1343 O O . TYR A 1 167 ? -5.243 9.582 5.672 1.00 96.25 167 TYR A O 1
ATOM 1351 N N . THR A 1 168 ? -4.957 11.013 3.994 1.00 95.56 168 THR A N 1
ATOM 1352 C CA . THR A 1 168 ? -6.119 10.565 3.226 1.00 95.56 168 THR A CA 1
ATOM 1353 C C . THR A 1 168 ? -5.673 9.670 2.081 1.00 95.56 168 THR A C 1
ATOM 1355 O O . THR A 1 168 ? -4.594 9.865 1.515 1.00 95.56 168 THR A O 1
ATOM 1358 N N . LEU A 1 169 ? -6.549 8.762 1.643 1.00 95.94 169 LEU A N 1
ATOM 1359 C CA . LEU A 1 169 ? -6.286 7.933 0.464 1.00 95.94 169 LEU A CA 1
ATOM 1360 C C . LEU A 1 169 ? -5.925 8.775 -0.776 1.00 95.94 169 LEU A C 1
ATOM 1362 O O . LEU A 1 169 ? -5.048 8.397 -1.543 1.00 95.94 169 LEU A O 1
ATOM 1366 N N . GLY A 1 170 ? -6.537 9.955 -0.939 1.00 95.25 170 GLY A N 1
ATOM 1367 C CA . GLY A 1 170 ? -6.216 10.875 -2.036 1.00 95.25 170 GLY A CA 1
ATOM 1368 C C . GLY A 1 170 ? -4.830 11.524 -1.924 1.00 95.25 170 GLY A C 1
ATOM 1369 O O . GLY A 1 170 ? -4.177 11.750 -2.937 1.00 95.25 170 GLY A O 1
ATOM 1370 N N . GLN A 1 171 ? -4.339 11.805 -0.711 1.00 95.50 171 GLN A N 1
ATOM 1371 C CA . GLN A 1 171 ? -2.953 12.255 -0.516 1.00 95.50 171 GLN A CA 1
ATOM 1372 C C . GLN A 1 171 ? -1.957 11.151 -0.876 1.00 95.50 171 GLN A C 1
ATOM 1374 O O . GLN A 1 171 ? -0.955 11.427 -1.534 1.00 95.50 171 GLN A O 1
ATOM 1379 N N . LEU A 1 172 ? -2.261 9.909 -0.495 1.00 96.38 172 LEU A N 1
ATOM 1380 C CA . LEU A 1 172 ? -1.458 8.748 -0.861 1.00 96.38 172 LEU A CA 1
ATOM 1381 C C . LEU A 1 172 ? -1.442 8.519 -2.382 1.00 96.38 172 LEU A C 1
ATOM 1383 O O . LEU A 1 172 ? -0.364 8.314 -2.943 1.00 96.38 172 LEU A O 1
ATOM 1387 N N . GLU A 1 173 ? -2.598 8.637 -3.048 1.00 95.44 173 GLU A N 1
ATOM 1388 C CA . GLU A 1 173 ? -2.736 8.528 -4.509 1.00 95.44 173 GLU A CA 1
ATOM 1389 C C . GLU A 1 173 ? -1.933 9.608 -5.250 1.00 95.44 173 GLU A C 1
ATOM 1391 O O . GLU A 1 173 ? -1.190 9.322 -6.186 1.00 95.44 173 GLU A O 1
ATOM 1396 N N . ASN A 1 174 ? -2.027 10.864 -4.813 1.00 94.69 174 ASN A N 1
ATOM 1397 C CA . ASN A 1 174 ? -1.270 11.952 -5.436 1.00 94.69 174 ASN A CA 1
ATOM 1398 C C . ASN A 1 174 ? 0.245 11.743 -5.317 1.00 94.69 174 ASN A C 1
ATOM 1400 O O . ASN A 1 174 ? 0.995 12.148 -6.205 1.00 94.69 174 ASN A O 1
ATOM 1404 N N . ALA A 1 175 ? 0.695 11.095 -4.242 1.00 94.69 175 ALA A N 1
ATOM 1405 C CA . ALA A 1 175 ? 2.109 10.859 -4.016 1.00 94.69 175 ALA A CA 1
ATOM 1406 C C . ALA A 1 175 ? 2.674 9.659 -4.792 1.00 94.69 175 ALA A C 1
ATOM 1408 O O . ALA A 1 175 ? 3.888 9.605 -5.010 1.00 94.69 175 ALA A O 1
ATOM 1409 N N . ILE A 1 176 ? 1.842 8.695 -5.215 1.00 93.94 176 ILE A N 1
ATOM 1410 C CA . ILE A 1 176 ? 2.312 7.615 -6.102 1.00 93.94 176 ILE A CA 1
ATOM 1411 C C . ILE A 1 176 ? 2.562 8.126 -7.525 1.00 93.94 176 ILE A C 1
ATOM 1413 O O . ILE A 1 176 ? 3.420 7.584 -8.228 1.00 93.94 176 ILE A O 1
ATOM 1417 N N . ASP A 1 177 ? 1.881 9.197 -7.949 1.00 90.88 177 ASP A N 1
ATOM 1418 C CA . ASP A 1 177 ? 2.185 9.847 -9.219 1.00 90.88 177 ASP A CA 1
ATOM 1419 C C . ASP A 1 177 ? 3.541 10.566 -9.143 1.00 90.88 177 ASP A C 1
ATOM 1421 O O . ASP A 1 177 ? 3.714 11.619 -8.533 1.00 90.88 177 ASP A O 1
ATOM 1425 N N . GLY A 1 178 ? 4.545 9.942 -9.751 1.00 87.06 178 GLY A N 1
ATOM 1426 C CA . GLY A 1 178 ? 5.938 10.385 -9.740 1.00 87.06 178 GLY A CA 1
ATOM 1427 C C . GLY A 1 178 ? 6.880 9.400 -9.051 1.00 87.06 178 GLY A C 1
ATOM 1428 O O . GLY A 1 178 ? 8.084 9.428 -9.317 1.00 87.06 178 GLY A O 1
ATOM 1429 N N . ALA A 1 179 ? 6.358 8.492 -8.222 1.00 93.94 179 ALA A N 1
ATOM 1430 C CA . ALA A 1 179 ? 7.162 7.553 -7.449 1.00 93.94 179 ALA A CA 1
ATOM 1431 C C . ALA A 1 179 ? 7.630 6.356 -8.295 1.00 93.94 179 ALA A C 1
ATOM 1433 O O . ALA A 1 179 ? 6.831 5.632 -8.883 1.00 93.94 179 ALA A O 1
ATOM 1434 N N . ASN A 1 180 ? 8.943 6.107 -8.338 1.00 92.00 180 ASN A N 1
ATOM 1435 C CA . ASN A 1 180 ? 9.535 4.894 -8.925 1.00 92.00 180 ASN A CA 1
ATOM 1436 C C . ASN A 1 180 ? 10.049 3.906 -7.8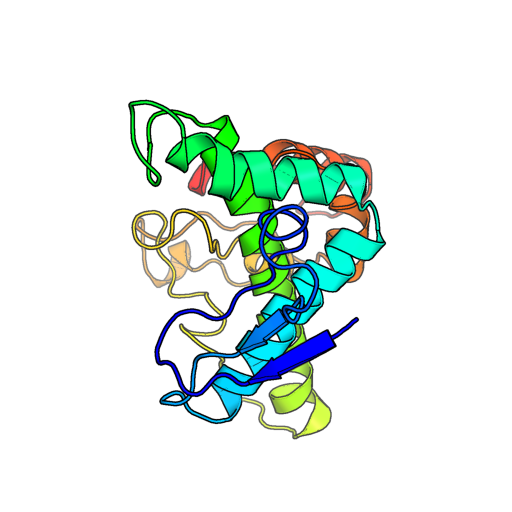74 1.00 92.00 180 ASN A C 1
ATOM 1438 O O . ASN A 1 180 ? 10.490 2.814 -8.227 1.00 92.00 180 ASN A O 1
ATOM 1442 N N . THR A 1 181 ? 10.054 4.280 -6.602 1.00 93.62 181 THR A N 1
ATOM 1443 C CA . THR A 1 181 ? 10.503 3.426 -5.503 1.00 93.62 181 THR A CA 1
ATOM 1444 C C . THR A 1 181 ? 9.652 3.705 -4.277 1.00 93.62 181 THR A C 1
ATOM 1446 O O . THR A 1 181 ? 9.073 4.787 -4.148 1.00 93.62 181 THR A O 1
ATOM 1449 N N . PHE A 1 182 ? 9.611 2.750 -3.354 1.00 94.25 182 PHE A N 1
ATOM 1450 C CA . PHE A 1 182 ? 8.932 2.915 -2.072 1.00 94.25 182 PHE A CA 1
ATOM 1451 C C . PHE A 1 182 ? 9.471 4.134 -1.301 1.00 94.25 182 PHE A C 1
ATOM 1453 O O . PHE A 1 182 ? 8.709 4.957 -0.802 1.00 94.25 182 PHE A O 1
ATOM 1460 N N . LEU A 1 183 ? 10.792 4.336 -1.326 1.00 93.62 183 LEU A N 1
ATOM 1461 C CA . LEU A 1 183 ? 11.436 5.520 -0.758 1.00 93.62 183 LEU A CA 1
ATOM 1462 C C . LEU A 1 183 ? 11.005 6.820 -1.457 1.00 93.62 183 LEU A C 1
ATOM 1464 O O . LEU A 1 183 ? 10.780 7.831 -0.796 1.00 93.62 183 LEU A O 1
ATOM 1468 N N . GLN A 1 184 ? 10.888 6.830 -2.788 1.00 94.88 184 GLN A N 1
ATOM 1469 C CA . GLN A 1 184 ? 10.429 8.023 -3.503 1.00 94.88 184 GLN A CA 1
ATOM 1470 C C . GLN A 1 184 ? 8.991 8.382 -3.142 1.00 94.88 184 GLN A C 1
ATOM 1472 O O . GLN A 1 184 ? 8.707 9.564 -2.991 1.00 94.88 184 GLN A O 1
ATOM 1477 N N . TRP A 1 185 ? 8.118 7.395 -2.934 1.00 95.69 185 TRP A N 1
ATOM 1478 C CA . TRP A 1 185 ? 6.759 7.647 -2.457 1.00 95.69 185 TRP A CA 1
ATOM 1479 C C . TRP A 1 185 ? 6.763 8.379 -1.108 1.00 95.69 185 TRP A C 1
ATOM 1481 O O . TRP A 1 185 ? 6.152 9.440 -0.991 1.00 95.69 185 TRP A O 1
ATOM 1491 N N . ARG A 1 186 ? 7.574 7.920 -0.141 1.00 95.25 186 ARG A N 1
ATOM 1492 C CA . ARG A 1 186 ? 7.801 8.620 1.139 1.00 95.25 186 ARG A CA 1
ATOM 1493 C C . ARG A 1 186 ? 8.262 10.065 0.955 1.00 95.25 186 ARG A C 1
ATOM 1495 O O . ARG A 1 186 ? 7.778 10.971 1.626 1.00 95.25 186 ARG A O 1
ATOM 1502 N N . LEU A 1 187 ? 9.247 10.278 0.082 1.00 94.88 187 LEU A N 1
ATOM 1503 C CA . LEU A 1 187 ? 9.817 11.605 -0.162 1.00 94.88 187 LEU A CA 1
ATOM 1504 C C . LEU A 1 187 ? 8.805 12.546 -0.818 1.00 94.88 187 LEU A C 1
ATOM 1506 O O . LEU A 1 187 ? 8.822 13.743 -0.545 1.00 94.88 187 LEU A O 1
ATOM 1510 N N . ILE A 1 188 ? 7.939 12.027 -1.686 1.00 94.69 188 ILE A N 1
ATOM 1511 C CA . ILE A 1 188 ? 6.879 12.811 -2.314 1.00 94.69 188 ILE A CA 1
ATOM 1512 C C . ILE A 1 188 ? 5.812 13.172 -1.276 1.00 94.69 188 ILE A C 1
ATOM 1514 O O . ILE A 1 188 ? 5.463 14.347 -1.187 1.00 94.69 188 ILE A O 1
ATOM 1518 N N . LEU A 1 189 ? 5.382 12.223 -0.436 1.00 94.56 189 LEU A N 1
ATOM 1519 C CA . LEU A 1 189 ? 4.458 12.479 0.678 1.00 94.56 189 LEU A CA 1
ATOM 1520 C C . LEU A 1 189 ? 4.961 13.619 1.570 1.00 94.56 189 LEU A C 1
ATOM 1522 O O . LEU A 1 189 ? 4.273 14.624 1.733 1.00 94.56 189 LEU A O 1
ATOM 1526 N N . ALA A 1 190 ? 6.210 13.528 2.032 1.00 90.81 190 ALA A N 1
ATOM 1527 C CA . ALA A 1 190 ? 6.827 14.551 2.877 1.00 90.81 190 ALA A CA 1
ATOM 1528 C C . ALA A 1 190 ? 6.925 15.943 2.216 1.00 90.81 190 ALA A C 1
ATOM 1530 O O . ALA A 1 190 ? 7.060 16.943 2.913 1.00 90.81 190 ALA A O 1
ATOM 1531 N N . ASN A 1 191 ? 6.883 16.028 0.882 1.00 88.19 191 ASN A N 1
ATOM 1532 C CA . ASN A 1 191 ? 6.967 17.295 0.149 1.00 88.19 191 ASN A CA 1
ATOM 1533 C C . ASN A 1 191 ? 5.602 17.843 -0.296 1.00 88.19 191 ASN A C 1
ATOM 1535 O O . ASN A 1 191 ? 5.490 19.037 -0.575 1.00 88.19 191 ASN A O 1
ATOM 1539 N N . GLN A 1 192 ? 4.585 16.991 -0.431 1.00 83.56 192 GLN A N 1
ATOM 1540 C CA . GLN A 1 192 ? 3.277 17.367 -0.975 1.00 83.56 192 GLN A CA 1
ATOM 1541 C C . GLN A 1 192 ? 2.240 17.689 0.103 1.00 83.56 192 GLN A C 1
ATOM 1543 O O . GLN A 1 192 ? 1.251 18.364 -0.191 1.00 83.56 192 GLN A O 1
ATOM 1548 N N . THR A 1 193 ? 2.431 17.220 1.335 1.00 75.94 193 THR A N 1
ATOM 1549 C CA . THR A 1 193 ? 1.410 17.316 2.381 1.00 75.94 193 THR A CA 1
ATOM 1550 C C . THR A 1 193 ? 1.965 17.925 3.650 1.00 75.94 193 THR A C 1
ATOM 1552 O O . THR A 1 193 ? 2.932 17.410 4.185 1.00 75.94 193 THR A O 1
ATOM 1555 N N . ALA A 1 194 ? 1.297 18.956 4.172 1.00 82.94 194 ALA A N 1
ATOM 1556 C CA . ALA A 1 194 ? 1.506 19.391 5.547 1.00 82.94 194 ALA A CA 1
ATOM 1557 C C . ALA A 1 194 ? 0.705 18.462 6.472 1.00 82.94 194 ALA A C 1
ATOM 1559 O O . ALA A 1 194 ? -0.498 18.663 6.659 1.00 82.94 194 ALA A O 1
ATOM 1560 N N . ASN A 1 195 ? 1.350 17.424 7.006 1.00 89.06 195 ASN A N 1
ATOM 1561 C CA . ASN A 1 195 ? 0.764 16.531 8.007 1.00 89.06 195 ASN A CA 1
ATOM 1562 C C . ASN A 1 195 ? 1.584 16.630 9.301 1.00 89.06 195 ASN A C 1
ATOM 1564 O O . ASN A 1 195 ? 2.808 16.578 9.282 1.00 89.06 195 ASN A O 1
ATOM 1568 N N . ILE A 1 196 ? 0.914 16.749 10.448 1.00 91.50 196 ILE A N 1
ATOM 1569 C CA . ILE A 1 196 ? 1.577 16.885 11.754 1.00 91.50 196 ILE A CA 1
ATOM 1570 C C . ILE A 1 196 ? 2.480 15.691 12.110 1.00 91.50 196 ILE A C 1
ATOM 1572 O O . ILE A 1 196 ? 3.395 15.842 12.916 1.00 91.50 196 ILE A O 1
ATOM 1576 N N . THR A 1 197 ? 2.237 14.522 11.512 1.00 92.06 197 THR A N 1
ATOM 1577 C CA . THR A 1 197 ? 3.009 13.290 11.711 1.00 92.06 197 THR A CA 1
ATOM 1578 C C . THR A 1 197 ? 4.033 13.024 10.602 1.00 92.06 197 THR A C 1
ATOM 1580 O O . THR A 1 197 ? 4.714 12.002 10.627 1.00 92.06 197 THR A O 1
ATOM 1583 N N . GLU A 1 198 ? 4.221 13.940 9.641 1.00 91.44 198 GLU A N 1
ATOM 1584 C CA . GLU A 1 198 ? 5.155 13.766 8.512 1.00 91.44 198 GLU A CA 1
ATOM 1585 C C . GLU A 1 198 ? 6.596 13.459 8.949 1.00 91.44 198 GLU A C 1
ATOM 1587 O O . GLU A 1 198 ? 7.299 12.687 8.298 1.00 91.44 198 GLU A O 1
ATOM 1592 N N . LEU A 1 199 ? 7.022 14.004 10.094 1.00 92.38 199 LEU A N 1
ATOM 1593 C CA . LEU A 1 199 ? 8.354 13.775 10.660 1.00 92.38 199 LEU A CA 1
ATOM 1594 C C . LEU A 1 199 ? 8.575 12.315 11.090 1.00 92.38 199 LEU A C 1
ATOM 1596 O O . LEU A 1 199 ? 9.725 11.892 11.220 1.00 92.38 199 LEU A O 1
ATOM 1600 N N . SER A 1 200 ? 7.499 11.545 11.275 1.00 94.88 200 SER A N 1
ATOM 1601 C CA . SER A 1 200 ? 7.529 10.117 11.600 1.00 94.88 200 SER A CA 1
ATOM 1602 C C . SER A 1 200 ? 7.572 9.216 10.357 1.00 94.88 200 SER A C 1
ATOM 1604 O O . SER A 1 200 ? 7.900 8.037 10.490 1.00 94.88 200 SER A O 1
ATOM 1606 N N . LEU A 1 201 ? 7.328 9.737 9.142 1.00 94.56 201 LEU A N 1
ATOM 1607 C CA . LEU A 1 201 ? 7.375 8.947 7.899 1.00 94.56 201 LEU A CA 1
ATOM 1608 C C . LEU A 1 201 ? 8.684 8.157 7.727 1.00 94.56 201 LEU A C 1
ATOM 1610 O O . LEU A 1 201 ? 8.625 6.997 7.316 1.00 94.56 201 LEU A O 1
ATOM 1614 N N . PRO A 1 202 ? 9.878 8.708 8.034 1.00 95.44 202 PRO A N 1
ATOM 1615 C CA . PRO A 1 202 ? 11.105 7.928 7.952 1.00 95.44 202 PRO A CA 1
ATOM 1616 C C . PRO A 1 202 ? 11.100 6.698 8.856 1.00 95.44 202 PRO A C 1
ATOM 1618 O O . PRO A 1 202 ? 11.543 5.640 8.426 1.00 95.44 202 PRO A O 1
ATOM 1621 N N . GLN A 1 203 ? 10.575 6.816 10.077 1.00 94.38 203 GLN A N 1
ATOM 1622 C CA . GLN A 1 203 ? 10.505 5.698 11.012 1.00 94.38 203 GLN A CA 1
ATOM 1623 C C . GLN A 1 203 ? 9.578 4.599 10.495 1.00 94.38 203 GLN A C 1
ATOM 1625 O O . GLN A 1 203 ? 9.971 3.435 10.530 1.00 94.38 203 GLN A O 1
ATOM 1630 N N . LEU A 1 204 ? 8.407 4.973 9.972 1.00 94.50 204 LEU A N 1
ATOM 1631 C CA . LEU A 1 204 ? 7.450 4.016 9.426 1.00 94.50 204 LEU A CA 1
ATOM 1632 C C . LEU A 1 204 ? 8.041 3.235 8.244 1.00 94.50 204 LEU A C 1
ATOM 1634 O O . LEU A 1 204 ? 7.987 2.007 8.218 1.00 94.50 204 LEU A O 1
ATOM 1638 N N . PHE A 1 205 ? 8.658 3.931 7.286 1.00 94.06 205 PHE A N 1
ATOM 1639 C CA . PHE A 1 205 ? 9.216 3.298 6.087 1.00 94.06 205 PHE A CA 1
ATOM 1640 C C . PHE A 1 205 ? 10.441 2.425 6.390 1.00 94.06 205 PHE A C 1
ATOM 1642 O O . PHE A 1 205 ? 10.572 1.359 5.795 1.00 94.06 205 PHE A O 1
ATOM 1649 N N . ASN A 1 206 ? 11.279 2.813 7.359 1.00 92.38 206 ASN A N 1
ATOM 1650 C CA . ASN A 1 206 ? 12.458 2.041 7.772 1.00 92.38 206 ASN A CA 1
ATOM 1651 C C . ASN A 1 206 ? 12.122 0.649 8.335 1.00 92.38 206 ASN A C 1
ATOM 1653 O O . ASN A 1 206 ? 13.013 -0.189 8.424 1.00 92.38 206 ASN A O 1
ATOM 1657 N N . ASN A 1 207 ? 10.871 0.385 8.727 1.00 90.31 207 ASN A N 1
ATOM 1658 C CA . ASN A 1 207 ? 10.448 -0.961 9.125 1.00 90.31 207 ASN A CA 1
ATOM 1659 C C . ASN A 1 207 ? 10.504 -1.967 7.962 1.00 90.31 207 ASN A C 1
ATOM 1661 O O . ASN A 1 207 ? 10.479 -3.171 8.206 1.00 90.31 207 ASN A O 1
ATOM 1665 N N . TRP A 1 208 ? 10.566 -1.473 6.723 1.00 86.56 208 TRP A N 1
ATOM 1666 C CA . TRP A 1 208 ? 10.448 -2.264 5.505 1.00 86.56 208 TRP A CA 1
ATOM 1667 C C . TRP A 1 208 ? 11.650 -2.103 4.565 1.00 86.56 208 TRP A C 1
ATOM 1669 O O . TRP A 1 208 ? 11.615 -2.671 3.483 1.00 86.56 208 TRP A O 1
ATOM 1679 N N . GLU A 1 209 ? 12.669 -1.303 4.901 1.00 73.00 209 GLU A N 1
ATOM 1680 C CA . GLU A 1 209 ? 13.846 -1.047 4.040 1.00 73.00 209 GLU A CA 1
ATOM 1681 C C . GLU A 1 209 ? 14.968 -2.084 4.180 1.00 73.00 209 GLU A C 1
ATOM 1683 O O . GLU A 1 209 ? 15.234 -2.548 5.312 1.00 73.00 209 GLU A O 1
#

pLDDT: mean 84.68, std 13.21, range [36.75, 97.56]

Secondary structure (DSSP, 8-state):
--EEE-SS-S--EE-SSTTTTT-TTS-SEEE---SS-HHHHHHHHHHHHHHHHHHHH-HHHHHHHHIIIIIHHHHSTT-TT-TT-HHHHHHHHHHHHHHHHHHHHHHHIIIIIIT--TT---HHHHTTT--TTT-SSS-THHHHTTS---HHHHH-TTS---------HHHHHHHHTT-SSHHHHHHHHHHH---TTGGGHHHHHHT--

Foldseek 3Di:
DFEDEDQAADQWDQDDPPQVPPPVPDGRTYQRHPPDDPLVSQLSVQLNVQLVVLCVLPVVLSVLLCCLQA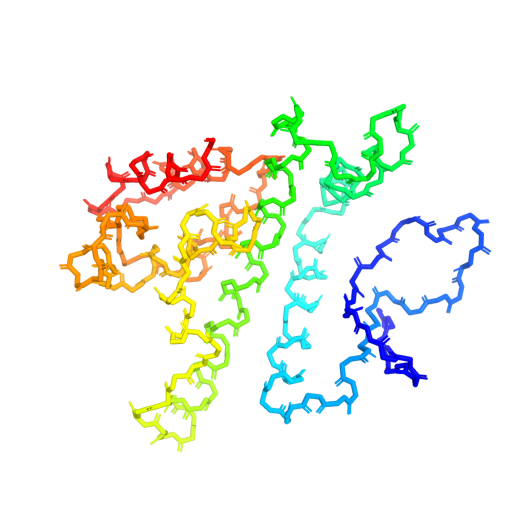NVQCPDPCHRCNPPDQLNLFSLQLSQCLSLLRSLVVSCCCVCVVVVNVPDADPCRSQLVDFLVRDLRNHCLSVLQADCDQSCVVPHDRHAGRPHHNDDNVLLSVLSNVDNGNVSSLVSSLVPDDDPSNVCSVRRCVSND

Radius of gyration: 17.07 Å; chains: 1; bounding box: 44×41×49 Å

Sequence (209 aa):
MKIAALEQDGPSSHIPEFNFLLFPFQPKIKIKEWSDNTEERYGTTIHELAHSAHRSLDPTRYSSLVSRGYVLPCVTFSGCNDPSNSDHQSARRLLETWATTVEIEIVLNRYVNQFGQNNYNYKNDNHQFVTTAGEEYYTSAGRDMIDDENQRQDYGGAFPIDNVSGYTLGQLENAIDGANTFLQWRLILANQTANITELSLPQLFNNWE

Organism: NCBI:txid1397112